Protein AF-A0A1B8B052-F1 (afdb_monomer)

Nearest PDB structures (foldseek):
  8pnl-assembly1_A  TM=7.243E-01  e=1.836E-04  Mycolicibacterium hassiacum DSM 44199
  8ufe-assembly1_A  TM=7.245E-01  e=1.486E-04  Mycolicibacterium smegmatis
  8pnl-assembly2_C  TM=6.680E-01  e=2.925E-04  Mycolicibacterium hassiacum DSM 44199
  8d2s-assembly1_A  TM=5.767E-01  e=4.310E-02  Danio rerio
  8u3d-assembly1_A  TM=5.732E-01  e=1.741E-01  Homo sapiens

Solvent-accessible surface area (backbone atoms only — not comparable to full-atom values): 17187 Å² total; per-residue (Å²): 130,77,55,61,58,65,59,55,54,60,71,76,52,84,73,47,82,79,34,66,73,55,50,50,45,52,49,49,42,48,49,51,50,51,48,46,52,51,41,42,71,74,69,46,95,73,40,80,71,52,65,73,56,61,68,36,66,61,39,48,51,34,30,52,46,42,14,37,54,28,17,21,54,22,19,42,51,65,54,44,55,60,37,34,38,59,56,63,66,37,54,71,67,55,38,50,48,48,56,46,47,16,55,51,26,21,53,50,25,26,51,56,44,55,55,48,37,74,75,66,42,52,38,56,70,44,31,50,52,8,48,53,35,34,42,50,28,36,46,46,54,51,67,54,48,53,85,79,71,85,59,77,60,50,70,66,57,58,42,48,35,35,28,42,30,15,26,13,45,13,26,24,52,46,37,36,51,51,54,37,45,63,75,42,58,84,90,44,31,65,50,54,49,50,51,38,52,50,29,25,54,50,18,28,52,53,11,33,47,51,26,47,49,51,46,54,54,46,33,57,56,34,30,53,70,50,32,50,80,92,47,38,83,46,34,66,54,37,69,76,26,71,67,58,48,57,69,46,57,86,90,36,72,58,35,51,22,48,29,49,24,43,37,54,38,52,35,54,38,26,50,53,21,31,60,50,35,52,60,49,63,60,51,55,76,70,59,72,82,57,55,47,62,64,46,52,49,52,50,50,54,51,49,50,51,51,51,51,54,52,50,52,49,50,56,50,51,49,53,51,52,52,47,50,50,55,55,57,52,58,66,67,74,77,115

Radius of gyration: 27.83 Å; Cα contacts (8 Å, |Δi|>4): 393; chains: 1; bounding box: 67×52×97 Å

Mean predicted aligned error: 13.65 Å

Organism: Fusarium poae (NCBI:txid36050)

InterPro domains:
  IPR036259 MFS transporter superfamily [G3DSA:1.20.1250.20] (15-225)
  IPR036259 MFS transporter superfamily [SSF103473] (24-287)

Structure (mmCIF, N/CA/C/O backbone):
data_AF-A0A1B8B052-F1
#
_entry.id   AF-A0A1B8B052-F1
#
loop_
_atom_site.group_PDB
_atom_site.id
_atom_site.type_symbol
_atom_site.label_atom_id
_atom_site.label_alt_id
_atom_site.label_comp_id
_atom_site.label_asym_id
_atom_site.label_entity_id
_atom_site.label_seq_id
_atom_site.pdbx_PDB_ins_code
_atom_site.Cartn_x
_atom_site.Cartn_y
_atom_site.Cartn_z
_atom_site.occupancy
_atom_site.B_iso_or_equiv
_atom_site.auth_seq_id
_atom_site.auth_comp_id
_atom_site.auth_asym_id
_atom_site.auth_atom_id
_atom_site.pdbx_PDB_model_num
ATOM 1 N N . MET A 1 1 ? -8.782 -15.448 -4.304 1.00 40.09 1 MET A N 1
ATOM 2 C CA . MET A 1 1 ? -8.993 -16.293 -5.504 1.00 40.09 1 MET A CA 1
ATOM 3 C C . MET A 1 1 ? -9.731 -15.571 -6.642 1.00 40.09 1 MET A C 1
ATOM 5 O O . MET A 1 1 ? -9.674 -16.045 -7.763 1.00 40.09 1 MET A O 1
ATOM 9 N N . THR A 1 2 ? -10.318 -14.385 -6.428 1.00 46.50 2 THR A N 1
ATOM 10 C CA . THR A 1 2 ? -11.005 -13.573 -7.463 1.00 46.50 2 THR A CA 1
ATOM 11 C C . THR A 1 2 ? -10.088 -12.832 -8.453 1.00 46.50 2 THR A C 1
ATOM 13 O O . THR A 1 2 ? -10.575 -12.244 -9.408 1.00 46.50 2 THR A O 1
ATOM 16 N N . LEU A 1 3 ? -8.765 -12.848 -8.254 1.00 48.47 3 LEU A N 1
ATOM 17 C CA . LEU A 1 3 ? -7.815 -11.983 -8.982 1.00 48.47 3 LEU A CA 1
ATOM 18 C C . LEU A 1 3 ? -6.912 -12.724 -9.971 1.00 48.47 3 LEU A C 1
ATOM 20 O O . LEU A 1 3 ? -6.167 -12.090 -10.716 1.00 48.47 3 LEU A O 1
ATOM 24 N N . LEU A 1 4 ? -6.976 -14.059 -9.992 1.00 46.88 4 LEU A N 1
ATOM 25 C CA . LEU A 1 4 ? -6.261 -14.874 -10.979 1.00 46.88 4 LEU A CA 1
ATOM 26 C C . LEU A 1 4 ? -6.496 -14.380 -12.419 1.00 46.88 4 LEU A C 1
ATOM 28 O O . LEU A 1 4 ? -5.538 -14.330 -13.190 1.00 46.88 4 LEU A O 1
ATOM 32 N N . PRO A 1 5 ? -7.703 -13.922 -12.785 1.00 49.88 5 PRO A N 1
ATOM 33 C CA . PRO A 1 5 ? -7.968 -13.559 -14.175 1.00 49.88 5 PRO A CA 1
ATOM 34 C C . PRO A 1 5 ? -7.469 -12.174 -14.550 1.00 49.88 5 PRO A C 1
ATOM 36 O O . PRO A 1 5 ? -7.072 -12.003 -15.690 1.00 49.88 5 PRO A O 1
ATOM 39 N N . LEU A 1 6 ? -7.342 -11.247 -13.595 1.00 53.06 6 LEU A N 1
ATOM 40 C CA . LEU A 1 6 ? -6.656 -9.960 -13.791 1.00 53.06 6 LEU A CA 1
ATOM 41 C C . LEU A 1 6 ? -5.158 -10.147 -14.089 1.00 53.06 6 LEU A C 1
ATOM 43 O O . LEU A 1 6 ? -4.559 -9.378 -14.837 1.00 53.06 6 LEU A O 1
ATOM 47 N N . SER A 1 7 ? -4.558 -11.209 -13.542 1.00 51.09 7 SER A N 1
ATOM 48 C CA . SER A 1 7 ? -3.175 -11.596 -13.839 1.00 51.09 7 SER A CA 1
ATOM 49 C C . SER A 1 7 ? -3.051 -12.382 -15.155 1.00 51.09 7 SER A C 1
ATOM 51 O O . SER A 1 7 ? -2.077 -12.215 -15.889 1.00 51.09 7 SER A O 1
ATOM 53 N N . ILE A 1 8 ? -4.050 -13.206 -15.493 1.00 47.12 8 ILE A N 1
ATOM 54 C CA . ILE A 1 8 ? -4.074 -14.003 -16.731 1.00 47.12 8 ILE A CA 1
ATOM 55 C C . ILE A 1 8 ? -4.374 -13.158 -17.975 1.00 47.12 8 ILE A C 1
ATOM 57 O O . ILE A 1 8 ? -3.790 -13.413 -19.030 1.00 47.12 8 ILE A O 1
ATOM 61 N N . THR A 1 9 ? -5.219 -12.132 -17.872 1.00 47.62 9 THR A N 1
ATOM 62 C CA . THR A 1 9 ? -5.558 -11.256 -19.004 1.00 47.62 9 THR A CA 1
ATOM 63 C C . THR A 1 9 ? -4.398 -10.344 -19.394 1.00 47.62 9 THR A C 1
ATOM 65 O O . THR A 1 9 ? -4.210 -10.082 -20.578 1.00 47.62 9 THR A O 1
ATOM 68 N N . GLY A 1 10 ? -3.532 -9.970 -18.445 1.00 44.72 10 GLY A N 1
ATOM 69 C CA . GLY A 1 10 ? -2.312 -9.204 -18.726 1.00 44.72 10 GLY A CA 1
ATOM 70 C C . GLY A 1 10 ? -1.200 -9.986 -19.441 1.00 44.72 10 GLY A C 1
ATOM 71 O O . GLY A 1 10 ? -0.299 -9.378 -20.011 1.00 44.72 10 GLY A O 1
ATOM 72 N N . ARG A 1 11 ? -1.237 -11.328 -19.442 1.00 43.06 11 ARG A N 1
ATOM 73 C CA . ARG A 1 11 ? -0.096 -12.159 -19.875 1.00 43.06 11 ARG A CA 1
ATOM 74 C C . ARG A 1 11 ? -0.064 -12.482 -21.374 1.00 43.06 11 ARG A C 1
ATOM 76 O O . ARG A 1 11 ? 0.970 -12.961 -21.840 1.00 43.06 11 ARG A O 1
ATOM 83 N N . ARG A 1 12 ? -1.154 -12.282 -22.134 1.00 42.53 12 ARG A N 1
ATOM 84 C CA . ARG A 1 12 ? -1.257 -12.891 -23.480 1.00 42.53 12 ARG A CA 1
ATOM 85 C C . ARG A 1 12 ? -1.656 -12.009 -24.669 1.00 42.53 12 ARG A C 1
ATOM 87 O O . ARG A 1 12 ? -1.342 -12.474 -25.751 1.00 42.53 12 ARG A O 1
ATOM 94 N N . ASN A 1 13 ? -2.261 -10.818 -24.526 1.00 44.28 13 ASN A N 1
ATOM 95 C CA . ASN A 1 13 ? -2.442 -9.829 -25.619 1.00 44.28 13 ASN A CA 1
ATOM 96 C C . ASN A 1 13 ? -3.079 -8.515 -25.117 1.00 44.28 13 ASN A C 1
ATOM 98 O O . ASN A 1 13 ? -3.952 -8.544 -24.253 1.00 44.28 13 ASN A O 1
ATOM 102 N N . THR A 1 14 ? -2.678 -7.377 -25.693 1.00 47.97 14 THR A N 1
ATOM 103 C CA . THR A 1 14 ? -3.101 -6.011 -25.316 1.00 47.97 14 THR A CA 1
ATOM 104 C C . THR A 1 14 ? -4.568 -5.688 -25.670 1.00 47.97 14 THR A C 1
ATOM 106 O O . THR A 1 14 ? -5.126 -4.754 -25.102 1.00 47.97 14 THR A O 1
ATOM 109 N N . ASP A 1 15 ? -5.227 -6.502 -26.507 1.00 46.00 15 ASP A N 1
ATOM 110 C CA . ASP A 1 15 ? -6.600 -6.271 -27.002 1.00 46.00 15 ASP A CA 1
ATOM 111 C C . ASP A 1 15 ? -7.718 -6.981 -26.206 1.00 46.00 15 ASP A C 1
ATOM 113 O O . ASP A 1 15 ? -8.900 -6.788 -26.484 1.00 46.00 15 ASP A O 1
ATOM 117 N N . ARG A 1 16 ? -7.399 -7.775 -25.168 1.00 47.62 16 ARG A N 1
ATOM 118 C CA . ARG A 1 16 ? -8.417 -8.549 -24.411 1.00 47.62 16 ARG A CA 1
ATOM 119 C C . ARG A 1 16 ? -9.147 -7.769 -23.308 1.00 47.62 16 ARG A C 1
ATOM 121 O O . ARG A 1 16 ? -9.920 -8.355 -22.546 1.00 47.62 16 ARG A O 1
ATOM 128 N N . TRP A 1 17 ? -8.934 -6.458 -23.205 1.00 45.44 17 TRP A N 1
ATOM 129 C CA . TRP A 1 17 ? -9.729 -5.587 -22.324 1.00 45.44 17 TRP A CA 1
ATOM 130 C C . TRP A 1 17 ? -11.199 -5.515 -22.758 1.00 45.44 17 TRP A C 1
ATOM 132 O O . TRP A 1 17 ? -12.080 -5.340 -21.921 1.00 45.44 17 TRP A O 1
ATOM 142 N N . THR A 1 18 ? -11.454 -5.729 -24.048 1.00 48.75 18 THR A N 1
ATOM 143 C CA . THR A 1 18 ? -12.784 -5.774 -24.668 1.00 48.75 18 THR A CA 1
ATOM 144 C C . THR A 1 18 ? -13.403 -7.174 -24.646 1.00 48.75 18 THR A C 1
ATOM 146 O O . THR A 1 18 ? -14.558 -7.348 -25.025 1.00 48.75 18 THR A O 1
ATOM 149 N N . GLU A 1 19 ? -12.647 -8.194 -24.232 1.00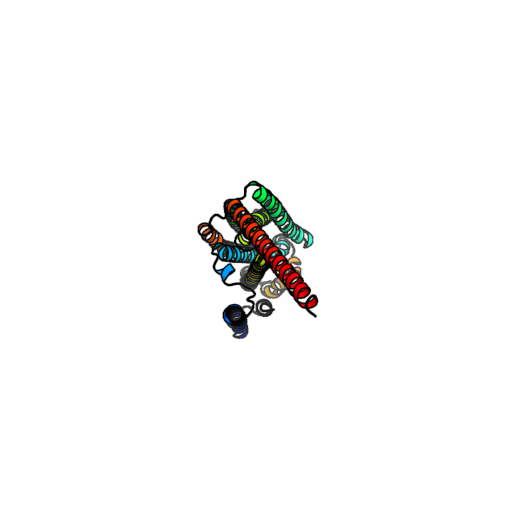 45.84 19 GLU A N 1
ATOM 150 C CA . GLU A 1 19 ? -13.089 -9.578 -24.336 1.00 45.84 19 GLU A CA 1
ATOM 151 C C . GLU A 1 19 ? -13.944 -9.977 -23.135 1.00 45.84 19 GLU A C 1
ATOM 153 O O . GLU A 1 19 ? -13.584 -9.750 -21.974 1.00 45.84 19 GLU A O 1
ATOM 158 N N . SER A 1 20 ? -15.090 -10.598 -23.422 1.00 49.31 20 SER A N 1
ATOM 159 C CA . SER A 1 20 ? -16.163 -10.864 -22.461 1.00 49.31 20 SER A CA 1
ATOM 160 C C . SER A 1 20 ? -15.673 -11.585 -21.202 1.00 49.31 20 SER A C 1
ATOM 162 O O . SER A 1 20 ? -16.178 -11.324 -20.119 1.00 49.31 20 SER A O 1
ATOM 164 N N . SER A 1 21 ? -14.633 -12.421 -21.298 1.00 47.84 21 SER A N 1
ATOM 165 C CA . SER A 1 21 ? -14.073 -13.149 -20.153 1.00 47.84 21 SER A CA 1
ATOM 166 C C . SER A 1 21 ? -13.426 -12.250 -19.087 1.00 47.84 21 SER A C 1
ATOM 168 O O . SER A 1 21 ? -13.475 -12.603 -17.911 1.00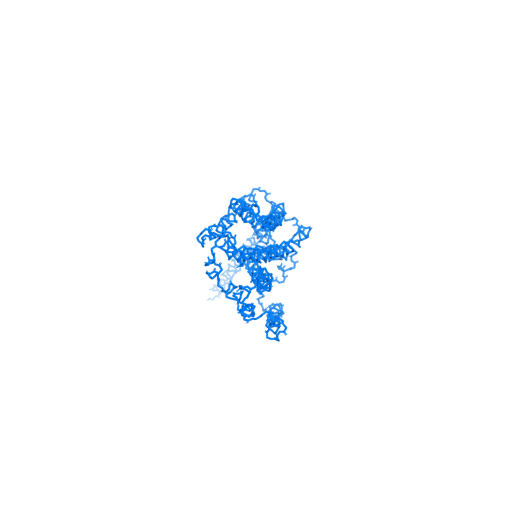 47.84 21 SER A O 1
ATOM 170 N N . SER A 1 22 ? -12.832 -11.110 -19.459 1.00 52.41 22 SER A N 1
ATOM 171 C CA . SER A 1 22 ? -12.221 -10.154 -18.517 1.00 52.41 22 SER A CA 1
ATOM 172 C C . SER A 1 22 ? -13.298 -9.395 -17.737 1.00 52.41 22 SER A C 1
ATOM 174 O O . SER A 1 22 ? -13.216 -9.243 -16.518 1.00 52.41 22 SER A O 1
ATOM 176 N N . ILE A 1 23 ? -14.344 -8.970 -18.452 1.00 58.38 23 ILE A N 1
ATOM 177 C CA . ILE A 1 23 ? -15.488 -8.230 -17.909 1.00 58.38 23 ILE A CA 1
ATOM 178 C C . ILE A 1 23 ? -16.337 -9.147 -17.027 1.00 58.38 23 ILE A C 1
ATOM 180 O O . ILE A 1 23 ? -16.663 -8.773 -15.905 1.00 58.38 23 ILE A O 1
ATOM 184 N N . VAL A 1 24 ? -16.622 -10.373 -17.479 1.00 55.06 24 VAL A N 1
ATOM 185 C CA . VAL A 1 24 ? -17.379 -11.377 -16.713 1.00 55.06 24 VAL A CA 1
ATOM 186 C C . VAL A 1 24 ? -16.723 -11.638 -15.369 1.00 55.06 24 VAL A C 1
ATOM 188 O O . VAL A 1 24 ? -17.418 -11.755 -14.370 1.00 55.06 24 VAL A O 1
ATOM 191 N N . LEU A 1 25 ? -15.395 -11.673 -15.295 1.00 57.94 25 LEU A N 1
ATOM 192 C CA . LEU A 1 25 ? -14.727 -11.992 -14.043 1.00 57.94 25 LEU A CA 1
ATOM 193 C C . LEU A 1 25 ? -14.644 -10.820 -13.065 1.00 57.94 25 LEU A C 1
ATOM 195 O O . LEU A 1 25 ? -14.704 -11.021 -11.851 1.00 57.94 25 LEU A O 1
ATOM 199 N N . LEU A 1 26 ? -14.599 -9.597 -13.592 1.00 59.25 26 LEU A N 1
ATOM 200 C CA . LEU A 1 26 ? -14.765 -8.376 -12.809 1.00 59.25 26 LEU A CA 1
ATOM 201 C C . LEU A 1 26 ? -16.200 -8.293 -12.262 1.00 59.25 26 LEU A C 1
ATOM 203 O O . LEU A 1 26 ? -16.394 -8.092 -11.064 1.00 59.25 26 LEU A O 1
ATOM 207 N N . VAL A 1 27 ? -17.195 -8.560 -13.112 1.00 63.00 27 VAL A N 1
ATOM 208 C CA . VAL A 1 27 ? -18.617 -8.602 -12.748 1.00 63.00 27 VAL A CA 1
ATOM 209 C C . VAL A 1 27 ? -18.896 -9.703 -11.728 1.00 63.00 27 VAL A C 1
ATOM 211 O O . VAL A 1 27 ? -19.535 -9.425 -10.723 1.00 63.00 27 VAL A O 1
ATOM 214 N N . VAL A 1 28 ? -18.366 -10.917 -11.902 1.00 61.41 28 VAL A N 1
ATOM 215 C CA . VAL A 1 28 ? -18.507 -12.028 -10.942 1.00 61.41 28 VAL A CA 1
ATOM 216 C C . VAL A 1 28 ? -17.811 -11.706 -9.621 1.00 61.41 28 VAL A C 1
ATOM 218 O O . VAL A 1 28 ? -18.356 -12.007 -8.562 1.00 61.41 28 VAL A O 1
ATOM 221 N N . GLY A 1 29 ? -16.643 -11.057 -9.646 1.00 57.66 29 GLY A N 1
ATOM 222 C CA . GLY A 1 29 ? -15.961 -10.595 -8.436 1.00 57.66 29 GLY A CA 1
ATOM 223 C C . GLY A 1 29 ? -16.784 -9.566 -7.655 1.00 57.66 29 GLY A C 1
ATOM 224 O O . GLY A 1 29 ? -16.953 -9.709 -6.444 1.00 57.66 29 GLY A O 1
ATOM 225 N N . VAL A 1 30 ? -17.351 -8.575 -8.350 1.00 66.25 30 VAL A N 1
ATOM 226 C CA . VAL A 1 30 ? -18.239 -7.565 -7.755 1.00 66.25 30 VAL A CA 1
ATOM 227 C C . VAL A 1 30 ? -19.542 -8.200 -7.271 1.00 66.25 30 VAL A C 1
ATOM 229 O O . VAL A 1 30 ? -19.943 -7.941 -6.143 1.00 66.25 30 VAL A O 1
ATOM 232 N N . LEU A 1 31 ? -20.167 -9.085 -8.051 1.00 64.44 31 LEU A N 1
ATOM 233 C CA . LEU A 1 31 ? -21.385 -9.794 -7.647 1.00 64.44 31 LEU A CA 1
ATOM 234 C C . LEU A 1 31 ? -21.152 -10.686 -6.432 1.00 64.44 31 LEU A C 1
ATOM 236 O O . LEU A 1 31 ? -21.997 -10.729 -5.549 1.00 64.44 31 LEU A O 1
ATOM 240 N N . THR A 1 32 ? -20.014 -11.376 -6.358 1.00 62.94 32 THR A N 1
ATOM 241 C CA . THR A 1 32 ? -19.678 -12.223 -5.205 1.00 62.94 32 THR A CA 1
ATOM 242 C C . THR A 1 32 ? -19.414 -11.363 -3.970 1.00 62.94 32 THR A C 1
ATOM 244 O O . THR A 1 32 ? -19.819 -11.728 -2.872 1.00 62.94 32 THR A O 1
ATOM 247 N N . PHE A 1 33 ? -18.787 -10.194 -4.134 1.00 65.88 33 PHE A N 1
ATOM 248 C CA . PHE A 1 33 ? -18.548 -9.254 -3.039 1.00 65.88 33 PHE A CA 1
ATOM 249 C C . PHE A 1 33 ? -19.843 -8.601 -2.536 1.00 65.88 33 PHE A C 1
ATOM 251 O O . PHE A 1 33 ? -20.101 -8.586 -1.336 1.00 65.88 33 PHE A O 1
ATOM 258 N N . VAL A 1 34 ? -20.696 -8.120 -3.443 1.00 65.62 34 VAL A N 1
ATOM 259 C CA . VAL A 1 34 ? -22.015 -7.563 -3.109 1.00 65.62 34 VAL A CA 1
ATOM 260 C C . VAL A 1 34 ? -22.921 -8.651 -2.534 1.00 65.62 34 VAL A C 1
ATOM 262 O O . VAL A 1 34 ? -23.579 -8.422 -1.527 1.00 65.62 34 VAL A O 1
ATOM 265 N N . GLY A 1 35 ? -22.904 -9.854 -3.108 1.00 66.69 35 GLY A N 1
ATOM 266 C CA . GLY A 1 35 ? -23.626 -11.017 -2.599 1.00 66.69 35 GLY A CA 1
ATOM 267 C C . GLY A 1 35 ? -23.177 -11.403 -1.192 1.00 66.69 35 GLY A C 1
ATOM 268 O O . GLY A 1 35 ? -24.021 -11.649 -0.338 1.00 66.69 35 GLY A O 1
ATOM 269 N N . PHE A 1 36 ? -21.872 -11.364 -0.913 1.00 66.25 36 PHE A N 1
ATOM 270 C CA . PHE A 1 36 ? -21.335 -11.569 0.431 1.00 66.25 36 PHE A CA 1
ATOM 271 C C . PHE A 1 36 ? -21.784 -10.472 1.405 1.00 66.25 36 PHE A C 1
ATOM 273 O O . PHE A 1 36 ? -22.238 -10.796 2.495 1.00 66.25 36 PHE A O 1
ATOM 280 N N . LEU A 1 37 ? -21.733 -9.194 1.013 1.00 65.94 37 LEU A N 1
ATOM 281 C CA . LEU A 1 37 ? -22.195 -8.083 1.856 1.00 65.94 37 LEU A CA 1
ATOM 282 C C . LEU A 1 37 ? -23.701 -8.151 2.148 1.00 65.94 37 LEU A C 1
ATOM 284 O O . LEU A 1 37 ? -24.128 -7.877 3.267 1.00 65.94 37 LEU A O 1
ATOM 288 N N . VAL A 1 38 ? -24.514 -8.529 1.160 1.00 66.31 38 VAL A N 1
ATOM 289 C CA . VAL A 1 38 ? -25.966 -8.700 1.322 1.00 66.31 38 VAL A CA 1
ATOM 290 C C . VAL A 1 38 ? -26.276 -9.930 2.176 1.00 66.31 38 VAL A C 1
ATOM 292 O O . VAL A 1 38 ? -27.177 -9.878 3.013 1.00 66.31 38 VAL A O 1
ATOM 295 N N . TRP A 1 39 ? -25.527 -11.021 2.011 1.00 68.31 39 TRP A N 1
ATOM 296 C CA . TRP A 1 39 ? -25.686 -12.232 2.813 1.00 68.31 39 TRP A CA 1
ATOM 297 C C . TRP A 1 39 ? -25.272 -12.018 4.275 1.00 68.31 39 TRP A C 1
ATOM 299 O O . TRP A 1 39 ? -26.065 -12.298 5.176 1.00 68.31 39 TRP A O 1
ATOM 309 N N . ASP A 1 40 ? -24.092 -11.439 4.513 1.00 65.56 40 ASP A N 1
ATOM 310 C CA . ASP A 1 40 ? -23.605 -11.090 5.855 1.00 65.56 40 ASP A CA 1
ATOM 311 C C . ASP A 1 40 ? -24.523 -10.051 6.514 1.00 65.56 40 ASP A C 1
ATOM 313 O O . ASP A 1 40 ? -24.819 -10.126 7.705 1.00 65.56 40 ASP A O 1
ATOM 317 N N . GLY A 1 41 ? -25.058 -9.125 5.713 1.00 62.53 41 GLY A N 1
ATOM 318 C CA . GLY A 1 41 ? -25.924 -8.065 6.193 1.00 62.53 41 GLY A CA 1
ATOM 319 C C . GLY A 1 41 ? -27.365 -8.488 6.513 1.00 62.53 41 GLY A C 1
ATOM 320 O O . GLY A 1 41 ? -27.984 -7.980 7.446 1.00 62.53 41 GLY A O 1
ATOM 321 N N . ARG A 1 42 ? -27.953 -9.393 5.729 1.00 58.53 42 ARG A N 1
ATOM 322 C CA . ARG A 1 42 ? -29.392 -9.690 5.826 1.00 58.53 42 ARG A CA 1
ATOM 323 C C . ARG A 1 42 ? -29.709 -11.086 6.348 1.00 58.53 42 ARG A C 1
ATOM 325 O O . ARG A 1 42 ? -30.811 -11.287 6.850 1.00 58.53 42 ARG A O 1
ATOM 332 N N . TYR A 1 43 ? -28.774 -12.031 6.257 1.00 55.47 43 TYR A N 1
ATOM 333 C CA . TYR A 1 43 ? -29.046 -13.446 6.524 1.00 55.47 43 TYR A CA 1
ATOM 334 C C . TYR A 1 43 ? -28.200 -14.052 7.658 1.00 55.47 43 TYR A C 1
ATOM 336 O O . TYR A 1 43 ? -28.575 -15.096 8.197 1.00 55.47 43 TYR A O 1
ATOM 344 N N . ALA A 1 44 ? -27.099 -13.422 8.079 1.00 53.50 44 ALA A N 1
ATOM 345 C CA . ALA A 1 44 ? -26.246 -13.965 9.136 1.00 53.50 44 ALA A CA 1
ATOM 346 C C . ALA A 1 44 ? -26.840 -13.761 10.549 1.00 53.50 44 ALA A C 1
ATOM 348 O O . ALA A 1 44 ? -26.992 -12.641 11.029 1.00 53.50 44 ALA A O 1
ATOM 349 N N . LYS A 1 45 ? -27.107 -14.865 11.272 1.00 49.56 45 LYS A N 1
ATOM 350 C CA . LYS A 1 45 ? -27.519 -14.848 12.700 1.00 49.56 45 LYS A CA 1
ATOM 351 C C . LYS A 1 45 ? -26.434 -14.300 13.645 1.00 49.56 45 LYS A C 1
ATOM 353 O O . LYS A 1 45 ? -26.751 -13.857 14.745 1.00 49.56 45 LYS A O 1
ATOM 358 N N . LYS A 1 46 ? -25.165 -14.356 13.230 1.00 54.81 46 LYS A N 1
ATOM 359 C CA . LYS A 1 46 ? -24.006 -13.714 13.868 1.00 54.81 46 LYS A CA 1
ATOM 360 C C . LYS A 1 46 ? -23.203 -13.032 12.751 1.00 54.81 46 LYS A C 1
ATOM 362 O O . LYS A 1 46 ? -22.379 -13.713 12.144 1.00 54.81 46 LYS A O 1
ATOM 367 N N . PRO A 1 47 ? -23.499 -11.767 12.407 1.00 59.66 47 PRO A N 1
ATOM 368 C CA . PRO A 1 47 ? -22.827 -11.089 11.302 1.00 59.66 47 PRO A CA 1
ATOM 369 C C . PRO A 1 47 ? -21.328 -10.973 11.581 1.00 59.66 47 PRO A C 1
ATOM 371 O O . PRO A 1 47 ? -20.929 -10.647 12.703 1.00 59.66 47 PRO A O 1
ATOM 374 N N . ILE A 1 48 ? -20.506 -11.254 10.566 1.00 58.50 48 ILE A N 1
ATOM 375 C CA . ILE A 1 48 ? -19.047 -11.112 10.655 1.00 58.50 48 ILE A CA 1
ATOM 376 C C . ILE A 1 48 ? -18.698 -9.633 10.777 1.00 58.50 48 ILE A C 1
ATOM 378 O O . ILE A 1 48 ? -17.773 -9.291 11.508 1.00 58.50 48 ILE A O 1
ATOM 382 N N . VAL A 1 49 ? -19.460 -8.752 10.124 1.00 61.59 49 VAL A N 1
ATOM 383 C CA . VAL A 1 49 ? -19.360 -7.308 10.324 1.00 61.59 49 VAL A CA 1
ATOM 384 C C . VAL A 1 49 ? -20.611 -6.805 11.053 1.00 61.59 49 VAL A C 1
ATOM 386 O O . VAL A 1 49 ? -21.661 -6.622 10.434 1.00 61.59 49 VAL A O 1
ATOM 389 N N . PRO A 1 50 ? -20.549 -6.541 12.372 1.00 61.56 50 PRO A N 1
ATOM 390 C CA . PRO A 1 50 ? -21.680 -5.972 13.085 1.00 61.56 50 PRO A CA 1
ATOM 391 C C . PRO A 1 50 ? -22.023 -4.618 12.455 1.00 61.56 50 PRO A C 1
ATOM 393 O O . PRO A 1 50 ? -21.186 -3.714 12.432 1.00 61.56 50 PRO A O 1
ATOM 396 N N . PHE A 1 51 ? -23.261 -4.421 11.984 1.00 60.91 51 PHE A N 1
ATOM 397 C CA . PHE A 1 51 ? -23.705 -3.123 11.438 1.00 60.91 51 PHE A CA 1
ATOM 398 C C . PHE A 1 51 ? -23.450 -1.952 12.389 1.00 60.91 51 PHE A C 1
ATOM 400 O O . PHE A 1 51 ? -23.302 -0.812 11.953 1.00 60.91 51 PHE A O 1
ATOM 407 N N . ARG A 1 52 ? -23.374 -2.233 13.693 1.00 62.38 52 ARG A N 1
ATOM 408 C CA . ARG A 1 52 ? -23.034 -1.258 14.726 1.00 62.38 52 ARG A CA 1
ATOM 409 C C . ARG A 1 52 ? -21.626 -0.681 14.549 1.00 62.38 52 ARG A C 1
ATOM 411 O O . ARG A 1 52 ? -21.457 0.521 14.716 1.00 62.38 52 ARG A O 1
ATOM 418 N N . VAL A 1 53 ? -20.665 -1.510 14.140 1.00 64.38 53 VAL A N 1
ATOM 419 C CA . VAL A 1 53 ? -19.281 -1.114 13.844 1.00 64.38 53 VAL A CA 1
ATOM 420 C C . VAL A 1 53 ? -19.221 -0.296 12.552 1.00 64.38 53 VAL A C 1
ATOM 422 O O . VAL A 1 53 ? -18.566 0.741 12.519 1.00 64.38 53 VAL A O 1
ATOM 425 N N . ILE A 1 54 ? -19.974 -0.688 11.515 1.00 64.31 54 ILE A N 1
ATOM 426 C CA . ILE A 1 54 ? -20.059 0.064 10.246 1.00 64.31 54 ILE A CA 1
ATOM 427 C C . ILE A 1 54 ? -20.730 1.430 10.451 1.00 64.31 54 ILE A C 1
ATOM 429 O O . ILE A 1 54 ? -20.349 2.402 9.812 1.00 64.31 54 ILE A O 1
ATOM 433 N N . LYS A 1 55 ? -21.702 1.556 11.362 1.00 67.56 55 LYS A N 1
ATOM 434 C CA . LYS A 1 55 ? -22.392 2.833 11.616 1.00 67.56 55 LYS A CA 1
ATOM 435 C C . LYS A 1 55 ? -21.450 3.928 12.139 1.00 67.56 55 LYS A C 1
ATOM 437 O O . LYS A 1 55 ? -21.732 5.114 11.959 1.00 67.56 55 LYS A O 1
ATOM 442 N N . ASN A 1 56 ? -20.328 3.556 12.758 1.00 70.50 56 ASN A N 1
ATOM 443 C CA . ASN A 1 56 ? -19.339 4.516 13.230 1.00 70.50 56 ASN A CA 1
ATOM 444 C C . ASN A 1 56 ? -18.533 5.089 12.059 1.00 70.50 56 ASN A C 1
ATOM 446 O O . ASN A 1 56 ? -17.718 4.415 11.429 1.00 70.50 56 ASN A O 1
ATOM 450 N N . ARG A 1 57 ? -18.703 6.392 11.815 1.00 70.62 57 ARG A N 1
ATOM 451 C CA . ARG A 1 57 ? -18.021 7.135 10.745 1.00 70.62 57 ARG A CA 1
ATOM 452 C C . ARG A 1 57 ? -16.498 6.954 10.760 1.00 70.62 57 ARG A C 1
ATOM 454 O O . ARG A 1 57 ? -15.901 6.773 9.704 1.00 70.62 57 ARG A O 1
ATOM 461 N N . ASN A 1 58 ? -15.880 6.957 11.943 1.00 74.50 58 ASN A N 1
ATOM 462 C CA . ASN A 1 58 ? -14.433 6.772 12.091 1.00 74.50 58 ASN A CA 1
ATOM 463 C C . ASN A 1 58 ? -13.966 5.375 11.648 1.00 74.50 58 ASN A C 1
ATOM 465 O O . ASN A 1 58 ? -12.873 5.251 11.105 1.00 74.50 58 ASN A O 1
ATOM 469 N N . VAL A 1 59 ? -14.802 4.342 11.810 1.00 75.62 59 VAL A N 1
ATOM 470 C CA . VAL A 1 59 ? -14.494 2.968 11.386 1.00 75.62 59 VAL A CA 1
ATOM 471 C C . VAL A 1 59 ? -14.481 2.872 9.861 1.00 75.62 59 VAL A C 1
ATOM 473 O O . VAL A 1 59 ? -13.513 2.369 9.285 1.00 75.62 59 VAL A O 1
ATOM 476 N N . ILE A 1 60 ? -15.508 3.417 9.197 1.00 80.06 60 ILE A N 1
ATOM 477 C CA . ILE A 1 60 ? -15.569 3.472 7.728 1.00 80.06 60 ILE A CA 1
ATOM 478 C C . ILE A 1 60 ? -14.388 4.272 7.180 1.00 80.06 60 ILE A C 1
ATOM 480 O O . ILE A 1 60 ? -13.701 3.803 6.273 1.00 80.06 60 ILE A O 1
ATOM 484 N N . LEU A 1 61 ? -14.125 5.457 7.738 1.00 80.94 61 LEU A N 1
ATOM 485 C CA . LEU A 1 61 ? -13.021 6.305 7.292 1.00 80.94 61 LEU A CA 1
ATOM 486 C C . LEU A 1 61 ? -11.664 5.623 7.491 1.00 80.94 61 LEU A C 1
ATOM 488 O O . LEU A 1 61 ? -10.814 5.715 6.606 1.00 80.94 61 LEU A O 1
ATOM 492 N N . ALA A 1 62 ? -11.461 4.893 8.593 1.00 83.06 62 ALA A N 1
ATOM 493 C CA . ALA A 1 62 ? -10.228 4.147 8.829 1.00 83.06 62 ALA A CA 1
ATOM 494 C C . ALA A 1 62 ? -10.027 3.010 7.819 1.00 83.06 62 ALA A C 1
ATOM 496 O O . ALA A 1 62 ? -8.940 2.878 7.251 1.00 83.06 62 ALA A O 1
ATOM 497 N N . CYS A 1 63 ? -11.081 2.238 7.539 1.00 83.00 63 CYS A N 1
ATOM 498 C CA . CYS A 1 63 ? -11.042 1.152 6.559 1.00 83.00 63 CYS A CA 1
ATOM 499 C C . CYS A 1 63 ? -10.845 1.673 5.124 1.00 83.00 63 CYS A C 1
ATOM 501 O O . CYS A 1 63 ? -10.031 1.135 4.372 1.00 83.00 63 CYS A O 1
ATOM 503 N N . ALA A 1 64 ? -11.534 2.754 4.752 1.00 84.50 64 ALA A N 1
ATOM 504 C CA . ALA A 1 64 ? -11.387 3.387 3.443 1.00 84.50 64 ALA A CA 1
ATOM 505 C C . ALA A 1 64 ? -9.979 3.977 3.253 1.00 84.50 64 ALA A C 1
ATOM 507 O O . ALA A 1 64 ? -9.347 3.753 2.218 1.00 84.50 64 ALA A O 1
ATOM 508 N N . SER A 1 65 ? -9.447 4.647 4.281 1.00 85.81 65 SER A N 1
ATOM 509 C CA . SER A 1 65 ? -8.107 5.243 4.243 1.00 85.81 65 SER A CA 1
ATOM 510 C C . SER A 1 65 ? -7.015 4.183 4.115 1.00 85.81 65 SER A C 1
ATOM 512 O O . SER A 1 65 ? -6.133 4.311 3.268 1.00 85.81 65 SER A O 1
ATOM 514 N N . VAL A 1 66 ? -7.071 3.098 4.902 1.00 86.69 66 VAL A N 1
ATOM 515 C CA . VAL A 1 66 ? -6.064 2.028 4.791 1.00 86.69 66 VAL A CA 1
ATOM 516 C C . VAL A 1 66 ? -6.153 1.302 3.449 1.00 86.69 66 VAL A C 1
ATOM 518 O O . VAL A 1 66 ? -5.119 0.965 2.874 1.00 86.69 66 VAL A O 1
ATOM 521 N N . CYS A 1 67 ? -7.364 1.120 2.911 1.00 85.94 67 CYS A N 1
ATOM 522 C CA . CYS A 1 67 ? -7.571 0.553 1.582 1.00 85.94 67 CYS A CA 1
ATOM 523 C C . CYS A 1 67 ? -6.904 1.419 0.504 1.00 85.94 67 CYS A C 1
ATOM 525 O O . CYS A 1 67 ? -6.150 0.905 -0.320 1.00 85.94 67 CYS A O 1
ATOM 527 N N . MET A 1 68 ? -7.117 2.736 0.533 1.00 86.31 68 MET A N 1
ATOM 528 C CA . MET A 1 68 ? -6.507 3.665 -0.423 1.00 86.31 68 MET A CA 1
ATOM 529 C C . MET A 1 68 ? -4.982 3.748 -0.287 1.00 86.31 68 MET A C 1
ATOM 531 O O . MET A 1 68 ? -4.285 3.703 -1.300 1.00 86.31 68 MET A O 1
ATOM 535 N N . ILE A 1 69 ? -4.448 3.775 0.940 1.00 87.31 69 ILE A N 1
ATOM 536 C CA . ILE A 1 69 ? -2.995 3.714 1.183 1.00 87.31 69 ILE A CA 1
ATOM 537 C C . ILE A 1 69 ? -2.404 2.430 0.592 1.00 87.31 69 ILE A C 1
ATOM 539 O O . ILE A 1 69 ? -1.383 2.472 -0.096 1.00 87.31 69 ILE A O 1
ATOM 543 N N . ALA A 1 70 ? -3.032 1.282 0.855 1.00 85.88 70 ALA A N 1
ATOM 544 C CA . ALA A 1 70 ? -2.559 -0.009 0.368 1.00 85.88 70 ALA A CA 1
ATOM 545 C C . ALA A 1 70 ? -2.659 -0.129 -1.161 1.00 85.88 70 ALA A C 1
ATOM 547 O O . ALA A 1 70 ? -1.775 -0.718 -1.789 1.00 85.88 70 ALA A O 1
ATOM 548 N N . MET A 1 71 ? -3.705 0.453 -1.753 1.00 84.81 71 MET A N 1
ATOM 549 C CA . MET A 1 71 ? -3.922 0.505 -3.197 1.00 84.81 71 MET A CA 1
ATOM 550 C C . MET A 1 71 ? -2.879 1.369 -3.905 1.00 84.81 71 MET A C 1
ATOM 552 O O . MET A 1 71 ? -2.264 0.901 -4.863 1.00 84.81 71 MET A O 1
ATOM 556 N N . SER A 1 72 ? -2.633 2.584 -3.414 1.00 85.44 72 SER A N 1
ATOM 557 C CA . SER A 1 72 ? -1.589 3.476 -3.930 1.00 85.44 72 SER A CA 1
ATOM 558 C C . SER A 1 72 ? -0.209 2.801 -3.845 1.00 85.44 72 SER A C 1
ATOM 560 O O . SER A 1 72 ? 0.424 2.559 -4.873 1.00 85.44 72 SER A O 1
ATOM 562 N N . ASP A 1 73 ? 0.196 2.323 -2.659 1.00 84.19 73 ASP A N 1
ATOM 563 C CA . ASP A 1 73 ? 1.492 1.645 -2.472 1.00 84.19 73 ASP A CA 1
ATOM 564 C C . ASP A 1 73 ? 1.676 0.443 -3.402 1.00 84.19 73 ASP A C 1
ATOM 566 O O . ASP A 1 73 ? 2.737 0.266 -4.004 1.00 84.19 73 ASP A O 1
ATOM 570 N N . SER A 1 74 ? 0.645 -0.395 -3.520 1.00 82.75 74 SER A N 1
ATOM 571 C CA . SER A 1 74 ? 0.752 -1.614 -4.316 1.00 82.75 74 SER A CA 1
ATOM 572 C C . SER A 1 74 ? 0.805 -1.307 -5.808 1.00 82.75 74 SER A C 1
ATOM 574 O O . SER A 1 74 ? 1.579 -1.960 -6.495 1.00 82.75 74 SER A O 1
ATOM 576 N N . THR A 1 75 ? 0.094 -0.275 -6.284 1.00 81.00 75 THR A N 1
ATOM 577 C CA . THR A 1 75 ? 0.142 0.182 -7.688 1.00 81.00 75 THR A CA 1
ATOM 578 C C . THR A 1 75 ? 1.562 0.530 -8.115 1.00 81.00 75 THR A C 1
ATOM 580 O O . THR A 1 75 ? 2.018 0.089 -9.168 1.00 81.00 75 THR A O 1
ATOM 583 N N . TYR A 1 76 ? 2.291 1.273 -7.280 1.00 79.25 76 TYR A N 1
ATOM 584 C CA . TYR A 1 76 ? 3.684 1.612 -7.557 1.00 79.25 76 TYR A CA 1
ATOM 585 C C . TYR A 1 76 ? 4.622 0.402 -7.404 1.00 79.25 76 TYR A C 1
ATOM 587 O O . TYR A 1 76 ? 5.534 0.208 -8.213 1.00 79.25 76 TYR A O 1
ATOM 595 N N . ARG A 1 77 ? 4.404 -0.435 -6.378 1.00 78.06 77 ARG A N 1
ATOM 596 C CA . ARG A 1 77 ? 5.311 -1.535 -6.012 1.00 78.06 77 ARG A CA 1
ATOM 597 C C . ARG A 1 77 ? 5.364 -2.661 -7.040 1.00 78.06 77 ARG A C 1
ATOM 599 O O . ARG A 1 77 ? 6.438 -3.235 -7.209 1.00 78.06 77 ARG A O 1
ATOM 606 N N . THR A 1 78 ? 4.247 -3.003 -7.688 1.00 69.88 78 THR A N 1
ATOM 607 C CA . THR A 1 78 ? 4.101 -4.253 -8.464 1.00 69.88 78 THR A CA 1
ATOM 608 C C . THR A 1 78 ? 5.254 -4.508 -9.430 1.00 69.88 78 THR A C 1
ATOM 610 O O . THR A 1 78 ? 5.701 -5.645 -9.548 1.00 69.88 78 THR A O 1
ATOM 613 N N . LEU A 1 79 ? 5.751 -3.461 -10.094 1.00 70.25 79 LEU A N 1
ATOM 614 C CA . LEU A 1 79 ? 6.776 -3.567 -11.141 1.00 70.25 79 LEU A CA 1
ATOM 615 C C . LEU A 1 79 ? 7.973 -2.630 -10.928 1.00 70.25 79 LEU A C 1
ATOM 617 O O . LEU A 1 79 ? 8.879 -2.577 -11.762 1.00 70.25 79 LEU A O 1
ATOM 621 N N . ALA A 1 80 ? 8.045 -1.971 -9.766 1.00 67.81 80 ALA A N 1
ATOM 622 C CA . ALA A 1 80 ? 9.189 -1.145 -9.390 1.00 67.81 80 ALA A CA 1
ATOM 623 C C . ALA A 1 80 ? 10.500 -1.952 -9.384 1.00 67.81 80 ALA A C 1
ATOM 625 O O . ALA A 1 80 ? 11.525 -1.458 -9.840 1.00 67.81 80 ALA A O 1
ATOM 626 N N . SER A 1 81 ? 10.481 -3.215 -8.937 1.00 69.00 81 SER A N 1
ATOM 627 C CA . SER A 1 81 ? 11.685 -4.064 -8.944 1.00 69.00 81 SER A CA 1
ATOM 628 C C . SER A 1 81 ? 12.211 -4.319 -10.363 1.00 69.00 81 SER A C 1
ATOM 630 O O . SER A 1 81 ? 13.414 -4.222 -10.600 1.00 69.00 81 SER A O 1
ATOM 632 N N . SER A 1 82 ? 11.319 -4.569 -11.327 1.00 69.00 82 SER A N 1
ATOM 633 C CA . SER A 1 82 ? 11.679 -4.737 -12.740 1.00 69.00 82 SER A CA 1
ATOM 634 C C . SER A 1 82 ? 12.267 -3.451 -13.322 1.00 69.00 82 SER A C 1
ATOM 636 O O . SER A 1 82 ? 13.259 -3.492 -14.045 1.00 69.00 82 SER A O 1
ATOM 638 N N . PHE A 1 83 ? 11.704 -2.300 -12.953 1.00 70.06 83 PHE A N 1
ATOM 639 C CA . PHE A 1 83 ? 12.240 -0.994 -13.321 1.00 70.06 83 PHE A CA 1
ATOM 640 C C . PHE A 1 83 ? 13.654 -0.752 -12.763 1.00 70.06 83 PHE A C 1
ATOM 642 O O . PHE A 1 83 ? 14.553 -0.403 -13.531 1.00 70.06 83 PHE A O 1
ATOM 649 N N . LEU A 1 84 ? 13.883 -0.983 -11.464 1.00 68.31 84 LEU A N 1
ATOM 650 C CA . LEU A 1 84 ? 15.202 -0.796 -10.845 1.00 68.31 84 LEU A CA 1
ATOM 651 C C . LEU A 1 84 ? 16.273 -1.701 -11.473 1.00 68.31 84 LEU A C 1
ATOM 653 O O . LEU A 1 84 ? 17.406 -1.265 -11.666 1.00 68.31 84 LEU A O 1
ATOM 657 N N . GLN A 1 85 ? 15.915 -2.935 -11.826 1.00 69.81 85 GLN A N 1
ATOM 658 C CA . GLN A 1 85 ? 16.841 -3.888 -12.439 1.00 69.81 85 GLN A CA 1
ATOM 659 C C . GLN A 1 85 ? 17.176 -3.547 -13.898 1.00 69.81 85 GLN A C 1
ATOM 661 O O . GLN A 1 85 ? 18.322 -3.697 -14.324 1.00 69.81 85 GLN A O 1
ATOM 666 N N . VAL A 1 86 ? 16.200 -3.089 -14.689 1.00 66.44 86 VAL A N 1
ATOM 667 C CA . VAL A 1 86 ? 16.417 -2.778 -16.112 1.00 66.44 86 VAL A CA 1
ATOM 668 C C . VAL A 1 86 ? 16.982 -1.373 -16.279 1.00 66.44 86 VAL A C 1
ATOM 670 O O . VAL A 1 86 ? 18.080 -1.236 -16.803 1.00 66.44 86 VAL A O 1
ATOM 673 N N . ALA A 1 87 ? 16.275 -0.347 -15.805 1.00 64.38 87 ALA A N 1
ATOM 674 C CA . ALA A 1 87 ? 16.607 1.054 -16.062 1.00 64.38 87 ALA A CA 1
ATOM 675 C C . ALA A 1 87 ? 17.534 1.687 -15.012 1.00 64.38 87 ALA A C 1
ATOM 677 O O . ALA A 1 87 ? 18.169 2.708 -15.295 1.00 64.38 87 ALA A O 1
ATOM 678 N N . GLY A 1 88 ? 17.580 1.110 -13.806 1.00 63.50 88 GLY A N 1
ATOM 679 C CA . GLY A 1 88 ? 18.534 1.482 -12.758 1.00 63.50 88 GLY A CA 1
ATOM 680 C C . GLY A 1 88 ? 19.854 0.711 -12.833 1.00 63.50 88 GLY A C 1
ATOM 681 O O . GLY A 1 88 ? 20.834 1.141 -12.240 1.00 63.50 88 GLY A O 1
ATOM 682 N N . GLY A 1 89 ? 19.902 -0.408 -13.567 1.00 65.19 89 GLY A N 1
ATOM 683 C CA . GLY A 1 89 ? 21.103 -1.244 -13.685 1.00 65.19 89 GLY A CA 1
ATOM 684 C C . GLY A 1 89 ? 21.502 -1.964 -12.391 1.00 65.19 89 GLY A C 1
ATOM 685 O O . GLY A 1 89 ? 22.599 -2.510 -12.312 1.00 65.19 89 GLY A O 1
ATOM 686 N N . TYR A 1 90 ? 20.632 -1.978 -11.378 1.00 69.00 90 TYR A N 1
ATOM 687 C CA . TYR A 1 90 ? 20.907 -2.630 -10.101 1.00 69.00 90 TYR A CA 1
ATOM 688 C C . TYR A 1 90 ? 20.804 -4.150 -10.217 1.00 69.00 90 TYR A C 1
ATOM 690 O O . TYR A 1 90 ? 19.939 -4.683 -10.917 1.00 69.00 90 TYR A O 1
ATOM 698 N N . SER A 1 91 ? 21.637 -4.866 -9.458 1.00 72.69 91 SER A N 1
ATOM 699 C CA . SER A 1 91 ? 21.462 -6.310 -9.308 1.00 72.69 91 SER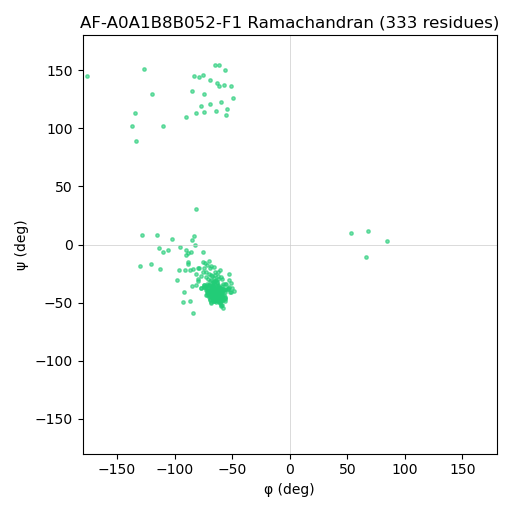 A CA 1
ATOM 700 C C . SER A 1 91 ? 20.135 -6.619 -8.592 1.00 72.69 91 SER A C 1
ATOM 702 O O . SER A 1 91 ? 19.653 -5.797 -7.799 1.00 72.69 91 SER A O 1
ATOM 704 N N . PRO A 1 92 ? 19.542 -7.810 -8.802 1.00 70.81 92 PRO A N 1
ATOM 705 C CA . PRO A 1 92 ? 18.316 -8.209 -8.110 1.00 70.81 92 PRO A CA 1
ATOM 706 C C . PRO A 1 92 ? 18.426 -8.068 -6.583 1.00 70.81 92 PRO A C 1
ATOM 708 O O . PRO A 1 92 ? 17.486 -7.622 -5.929 1.00 70.81 92 PRO A O 1
ATOM 711 N N . GLY A 1 93 ? 19.604 -8.364 -6.019 1.00 72.25 93 GLY A N 1
ATOM 712 C CA . GLY A 1 93 ? 19.881 -8.204 -4.590 1.00 72.25 93 GLY A CA 1
ATOM 713 C C . GLY A 1 93 ? 19.827 -6.748 -4.115 1.00 72.25 93 GLY A C 1
ATOM 714 O O . GLY A 1 93 ? 19.242 -6.469 -3.069 1.00 72.25 93 GLY A O 1
ATOM 715 N N . HIS A 1 94 ? 20.369 -5.800 -4.887 1.00 71.44 94 HIS A N 1
ATOM 716 C CA . HIS A 1 94 ? 20.294 -4.372 -4.553 1.00 71.44 94 HIS A CA 1
ATOM 717 C C . HIS A 1 94 ? 18.863 -3.827 -4.659 1.00 71.44 94 HIS A C 1
ATOM 719 O O . HIS A 1 94 ? 18.408 -3.121 -3.759 1.00 71.44 94 HIS A O 1
ATOM 725 N N . ALA A 1 95 ? 18.109 -4.222 -5.688 1.00 68.50 95 ALA A N 1
ATOM 726 C CA . ALA A 1 95 ? 16.707 -3.826 -5.830 1.00 68.50 95 ALA A CA 1
ATOM 727 C C . ALA A 1 95 ? 15.843 -4.316 -4.650 1.00 68.50 95 ALA A C 1
ATOM 729 O O . ALA A 1 95 ? 15.006 -3.574 -4.135 1.00 68.50 95 ALA A O 1
ATOM 730 N N . VAL A 1 96 ? 16.082 -5.545 -4.176 1.00 74.56 96 VAL A N 1
ATOM 731 C CA . VAL A 1 96 ? 15.408 -6.094 -2.986 1.00 74.56 96 VAL A CA 1
ATOM 732 C C . VAL A 1 96 ? 15.818 -5.353 -1.713 1.00 74.56 96 VAL A C 1
ATOM 734 O O . VAL A 1 96 ? 14.966 -5.095 -0.864 1.00 74.56 96 VAL A O 1
ATOM 737 N N . ARG A 1 97 ? 17.090 -4.957 -1.567 1.00 76.06 97 ARG A N 1
ATOM 738 C CA . ARG A 1 97 ? 17.537 -4.142 -0.423 1.00 76.06 97 ARG A CA 1
ATOM 739 C C . ARG A 1 97 ? 16.801 -2.806 -0.356 1.00 76.06 97 ARG A C 1
ATOM 741 O O . ARG A 1 97 ? 16.352 -2.437 0.723 1.00 76.06 97 ARG A O 1
ATOM 748 N N . ILE A 1 98 ? 16.615 -2.129 -1.488 1.00 73.31 98 ILE A N 1
ATOM 749 C CA . ILE A 1 98 ? 15.861 -0.868 -1.553 1.00 73.31 98 ILE A CA 1
ATOM 750 C C . ILE A 1 98 ? 14.392 -1.082 -1.143 1.00 73.31 98 ILE A C 1
ATOM 752 O O . ILE A 1 98 ? 13.854 -0.298 -0.359 1.00 73.31 98 ILE A O 1
ATOM 756 N N . ASP A 1 99 ? 13.751 -2.167 -1.595 1.00 76.00 99 ASP A N 1
ATOM 757 C CA . ASP A 1 99 ? 12.381 -2.500 -1.168 1.00 76.00 99 ASP A CA 1
ATOM 758 C C . ASP A 1 99 ? 12.300 -2.821 0.337 1.00 76.00 99 ASP A C 1
ATOM 760 O O . ASP A 1 99 ? 11.370 -2.389 1.028 1.00 76.00 99 ASP A O 1
ATOM 764 N N . ASN A 1 100 ? 13.307 -3.519 0.871 1.00 80.12 100 ASN A N 1
ATOM 765 C CA . ASN A 1 100 ? 13.410 -3.833 2.294 1.00 80.12 100 ASN A CA 1
ATOM 766 C C . ASN A 1 100 ? 13.620 -2.583 3.156 1.00 80.12 100 ASN A C 1
ATOM 768 O O . ASN A 1 100 ? 13.018 -2.498 4.226 1.00 80.12 100 ASN A O 1
ATOM 772 N N . SER A 1 101 ? 14.382 -1.586 2.696 1.00 80.19 101 SER A N 1
ATOM 773 C CA . SER A 1 101 ? 14.557 -0.314 3.414 1.00 80.19 101 SER A CA 1
ATOM 774 C C . SER A 1 101 ? 13.219 0.367 3.706 1.00 80.19 101 SER A C 1
ATOM 776 O O . SER A 1 101 ? 12.999 0.859 4.812 1.00 80.19 101 SER A O 1
ATOM 778 N N . ARG A 1 102 ? 12.268 0.316 2.766 1.00 82.00 102 ARG A N 1
ATOM 779 C CA . ARG A 1 102 ? 10.897 0.800 2.990 1.00 82.00 102 ARG A CA 1
ATOM 780 C C . ARG A 1 102 ? 10.152 -0.017 4.044 1.00 82.00 102 ARG A C 1
ATOM 782 O O . ARG A 1 102 ? 9.436 0.557 4.860 1.00 82.00 102 ARG A O 1
ATOM 789 N N . ARG A 1 103 ? 10.284 -1.349 4.035 1.00 83.06 103 ARG A N 1
ATOM 790 C CA . ARG A 1 103 ? 9.653 -2.216 5.049 1.00 83.06 103 ARG A CA 1
ATOM 791 C C . ARG A 1 103 ? 10.183 -1.902 6.445 1.00 83.06 103 ARG A C 1
ATOM 793 O O . ARG A 1 103 ? 9.400 -1.813 7.386 1.00 83.06 103 ARG A O 1
ATOM 800 N N . VAL A 1 104 ? 11.492 -1.700 6.573 1.00 86.25 104 VAL A N 1
ATOM 801 C CA . VAL A 1 104 ? 12.129 -1.293 7.832 1.00 86.25 104 VAL A CA 1
ATOM 802 C C . VAL A 1 104 ? 11.612 0.077 8.266 1.00 86.25 104 VAL A C 1
ATOM 804 O O . VAL A 1 104 ? 11.150 0.222 9.393 1.00 86.25 104 VAL A O 1
ATOM 807 N N . ALA A 1 105 ? 11.586 1.048 7.353 1.00 86.31 105 ALA A N 1
ATOM 808 C CA . ALA A 1 105 ? 11.056 2.384 7.605 1.00 86.31 105 ALA A CA 1
ATOM 809 C C . ALA A 1 105 ? 9.587 2.371 8.063 1.00 86.31 105 ALA A C 1
ATOM 811 O O . ALA A 1 105 ? 9.225 3.098 8.982 1.00 86.31 105 ALA A O 1
ATOM 812 N N . LEU A 1 106 ? 8.749 1.504 7.485 1.00 86.50 106 LEU A N 1
ATOM 813 C CA . LEU A 1 106 ? 7.358 1.326 7.910 1.00 86.50 106 LEU A CA 1
ATOM 814 C C . LEU A 1 106 ? 7.248 0.813 9.346 1.00 86.50 106 LEU A C 1
ATOM 816 O O . LEU A 1 106 ? 6.457 1.346 10.122 1.00 86.50 106 LEU A O 1
ATOM 820 N N . ASN A 1 107 ? 8.051 -0.187 9.713 1.00 87.88 107 ASN A N 1
ATOM 821 C CA . ASN A 1 107 ? 8.051 -0.725 11.074 1.00 87.88 107 ASN A CA 1
ATOM 822 C C . ASN A 1 107 ? 8.597 0.292 12.085 1.00 87.88 107 ASN A C 1
ATOM 824 O O . ASN A 1 107 ? 8.008 0.466 13.148 1.00 87.88 107 ASN A O 1
ATOM 828 N N . LEU A 1 108 ? 9.669 1.011 11.738 1.00 89.38 108 LEU A N 1
ATOM 829 C CA . LEU A 1 108 ? 10.229 2.072 12.577 1.00 89.38 108 LEU A CA 1
ATOM 830 C C . LEU A 1 108 ? 9.240 3.224 12.769 1.00 89.38 108 LEU A C 1
ATOM 832 O O . LEU A 1 108 ? 8.999 3.639 13.899 1.00 89.38 108 LEU A O 1
ATOM 836 N N . GLY A 1 109 ? 8.618 3.704 11.689 1.00 85.31 109 GLY A N 1
ATOM 837 C CA . GLY A 1 109 ? 7.594 4.748 11.760 1.00 85.31 109 GLY A CA 1
ATOM 838 C C . GLY A 1 109 ? 6.398 4.310 12.603 1.00 85.31 109 GLY A C 1
ATOM 839 O O . GLY A 1 109 ? 5.920 5.070 13.442 1.00 85.31 109 GLY A O 1
ATOM 840 N N . GLY A 1 110 ? 5.964 3.057 12.441 1.00 84.81 110 GLY A N 1
ATOM 841 C CA . GLY A 1 110 ? 4.910 2.461 13.257 1.00 84.81 110 GLY A CA 1
ATOM 842 C C . GLY A 1 110 ? 5.266 2.372 14.746 1.00 84.81 110 GLY A C 1
ATOM 843 O O . GLY A 1 110 ? 4.434 2.686 15.595 1.00 84.81 110 GLY A O 1
ATOM 844 N N . LEU A 1 111 ? 6.506 2.004 15.075 1.00 88.31 111 LEU A N 1
ATOM 845 C CA . LEU A 1 111 ? 6.988 1.942 16.456 1.00 88.31 111 LEU A CA 1
ATOM 846 C C . LEU A 1 111 ? 7.040 3.333 17.099 1.00 88.31 111 LEU A C 1
ATOM 848 O O . LEU A 1 111 ? 6.517 3.526 18.196 1.00 88.31 111 LEU A O 1
ATOM 852 N N . VAL A 1 112 ? 7.633 4.307 16.401 1.00 88.25 112 VAL A N 1
ATOM 853 C CA . VAL A 1 112 ? 7.765 5.691 16.880 1.00 88.25 112 VAL A CA 1
ATOM 854 C C . VAL A 1 112 ? 6.392 6.302 17.132 1.00 88.25 112 VAL A C 1
ATOM 856 O O . VAL A 1 112 ? 6.163 6.881 18.192 1.00 88.25 112 VAL A O 1
ATOM 859 N N . ILE A 1 113 ? 5.455 6.138 16.195 1.00 86.25 113 ILE A N 1
ATOM 860 C CA . ILE A 1 113 ? 4.118 6.715 16.334 1.00 86.25 113 ILE A CA 1
ATOM 861 C C . ILE A 1 113 ? 3.277 5.980 17.376 1.00 86.25 113 ILE A C 1
ATOM 863 O O . ILE A 1 113 ? 2.536 6.620 18.114 1.00 86.25 113 ILE A O 1
ATOM 867 N N . GLY A 1 114 ? 3.417 4.655 17.484 1.00 81.94 114 GLY A N 1
ATOM 868 C CA . GLY A 1 114 ? 2.752 3.870 18.520 1.00 81.94 114 GLY A CA 1
ATOM 869 C C . GLY A 1 114 ? 3.188 4.307 19.917 1.00 81.94 114 GLY A C 1
ATOM 870 O O . GLY A 1 114 ? 2.351 4.493 20.801 1.00 81.94 114 GLY A O 1
ATOM 871 N N . LEU A 1 115 ? 4.488 4.563 20.097 1.00 85.19 115 LEU A N 1
ATOM 872 C CA . LEU A 1 115 ? 5.020 5.101 21.343 1.00 85.19 115 LEU A CA 1
ATOM 873 C C . LEU A 1 115 ? 4.568 6.552 21.573 1.00 85.19 115 LEU A C 1
ATOM 875 O O . LEU A 1 115 ? 4.148 6.886 22.675 1.00 85.19 115 LEU A O 1
ATOM 879 N N . ALA A 1 116 ? 4.579 7.400 20.543 1.00 83.12 116 ALA A N 1
ATOM 880 C CA . ALA A 1 116 ? 4.117 8.785 20.647 1.00 83.12 116 ALA A CA 1
ATOM 881 C C . ALA A 1 116 ? 2.629 8.882 21.026 1.00 83.12 116 ALA A C 1
ATOM 883 O O . ALA A 1 116 ? 2.263 9.686 21.881 1.00 83.12 116 ALA A O 1
ATOM 884 N N . ILE A 1 117 ? 1.771 8.027 20.458 1.00 80.69 117 ILE A N 1
ATOM 885 C CA . ILE A 1 117 ? 0.340 7.971 20.793 1.00 80.69 117 ILE A CA 1
ATOM 886 C C . ILE A 1 117 ? 0.128 7.625 22.267 1.00 80.69 117 ILE A C 1
ATOM 888 O O . ILE A 1 117 ? -0.757 8.209 22.894 1.00 80.69 117 ILE A O 1
ATOM 892 N N . ARG A 1 118 ? 0.954 6.736 22.838 1.00 76.06 118 ARG A N 1
ATOM 893 C CA . ARG A 1 118 ? 0.885 6.381 24.264 1.00 76.06 118 ARG A CA 1
ATOM 894 C C . ARG A 1 118 ? 1.021 7.606 25.174 1.00 76.06 118 ARG A C 1
ATOM 896 O O . ARG A 1 118 ? 0.388 7.639 26.224 1.00 76.06 118 ARG A O 1
ATOM 903 N N . PHE A 1 119 ? 1.819 8.597 24.777 1.00 75.00 119 PHE A N 1
ATOM 904 C CA . PHE A 1 119 ? 2.032 9.820 25.556 1.00 75.00 119 PHE A CA 1
ATOM 905 C C . PHE A 1 119 ? 1.059 10.946 25.187 1.00 75.00 119 PHE A C 1
ATOM 907 O O . PHE A 1 119 ? 0.559 11.633 26.069 1.00 75.00 119 PHE A O 1
ATOM 914 N N . VAL A 1 120 ? 0.776 11.136 23.895 1.00 74.19 120 VAL A N 1
ATOM 915 C CA . VAL A 1 120 ? 0.007 12.288 23.390 1.00 74.19 120 VAL A CA 1
ATOM 916 C C . VAL A 1 120 ? -1.509 12.070 23.476 1.00 74.19 120 VAL A C 1
ATOM 918 O O . VAL A 1 120 ? -2.259 13.041 23.454 1.00 74.19 120 VAL A O 1
ATOM 921 N N . LYS A 1 121 ? -1.986 10.816 23.553 1.00 71.62 121 LYS A N 1
ATOM 922 C CA . LYS A 1 121 ? -3.415 10.422 23.631 1.00 71.62 121 LYS A CA 1
ATOM 923 C C . LYS A 1 121 ? -4.338 10.998 22.533 1.00 71.62 121 LYS A C 1
ATOM 925 O O . LYS A 1 121 ? -5.557 10.815 22.575 1.00 71.62 121 LYS A O 1
ATOM 930 N N . HIS A 1 122 ? -3.773 11.628 21.502 1.00 71.88 122 HIS A N 1
ATOM 931 C CA . HIS A 1 122 ? -4.472 12.131 20.322 1.00 71.88 122 HIS A CA 1
ATOM 932 C C . HIS A 1 122 ? -3.945 11.453 19.058 1.00 71.88 122 HIS A C 1
ATOM 934 O O . HIS A 1 122 ? -2.746 11.443 18.801 1.00 71.88 122 HIS A O 1
ATOM 940 N N . THR A 1 123 ? -4.847 10.925 18.230 1.00 68.81 123 THR A N 1
ATOM 941 C CA . THR A 1 123 ? -4.504 10.197 16.993 1.00 68.81 123 THR A CA 1
ATOM 942 C C . THR A 1 123 ? -4.598 11.056 15.730 1.00 68.81 123 THR A C 1
ATOM 944 O O . THR A 1 123 ? -3.817 10.861 14.801 1.00 68.81 123 THR A O 1
ATOM 947 N N . LYS A 1 124 ? -5.494 12.052 15.688 1.00 72.75 124 LYS A N 1
ATOM 948 C CA . LYS A 1 124 ? -5.748 12.880 14.492 1.00 72.75 124 LYS A CA 1
ATOM 949 C C . LYS A 1 124 ? -4.517 13.602 13.910 1.00 72.75 124 LYS A C 1
ATOM 951 O O . LYS A 1 124 ? -4.330 13.488 12.700 1.00 72.75 124 LYS A O 1
ATOM 956 N N . PRO A 1 125 ? -3.666 14.312 14.682 1.00 77.00 125 PRO A N 1
ATOM 957 C CA . PRO A 1 125 ? -2.529 15.033 14.095 1.00 77.00 125 PRO A CA 1
ATOM 958 C C . PRO A 1 125 ? -1.522 14.089 13.424 1.00 77.00 125 PRO A C 1
ATOM 960 O O . PRO A 1 125 ? -0.948 14.428 12.393 1.00 77.00 125 PRO A O 1
ATOM 963 N N . PHE A 1 126 ? -1.371 12.871 13.947 1.00 78.94 126 PHE A N 1
ATOM 964 C CA . PHE A 1 126 ? -0.492 11.860 13.365 1.00 78.94 126 PHE A CA 1
ATOM 965 C C . PHE A 1 126 ? -1.054 11.261 12.071 1.00 78.94 126 PHE A C 1
ATOM 967 O O . PHE A 1 126 ? -0.301 11.070 11.120 1.00 78.94 126 PHE A O 1
ATOM 974 N N . ILE A 1 127 ? -2.375 11.051 11.991 1.00 77.94 127 ILE A N 1
ATOM 975 C CA . ILE A 1 127 ? -3.048 10.612 10.753 1.00 77.94 127 ILE A CA 1
ATOM 976 C C . ILE A 1 127 ? -2.849 11.652 9.6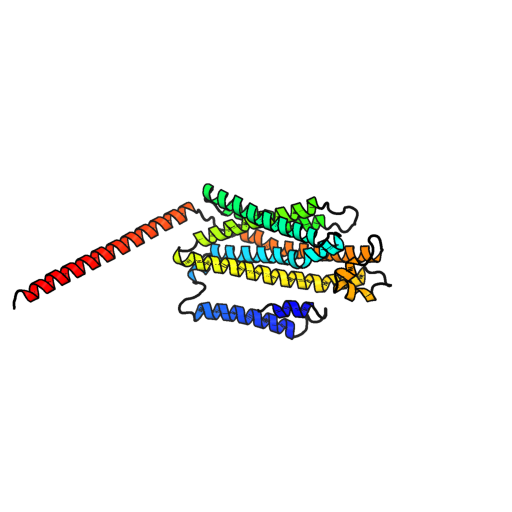43 1.00 77.94 127 ILE A C 1
ATOM 978 O O . ILE A 1 127 ? -2.488 11.301 8.522 1.00 77.94 127 ILE A O 1
ATOM 982 N N . ILE A 1 128 ? -3.038 12.933 9.974 1.00 81.31 128 ILE A N 1
ATOM 983 C CA . ILE A 1 128 ? -2.848 14.068 9.061 1.00 81.31 128 ILE A CA 1
ATOM 984 C C . ILE A 1 128 ? -1.415 14.100 8.526 1.00 81.31 128 ILE A C 1
ATOM 986 O O . ILE A 1 128 ? -1.198 14.136 7.313 1.00 81.31 128 ILE A O 1
ATOM 990 N N . LEU A 1 129 ? -0.437 14.043 9.435 1.00 83.75 129 LEU A N 1
ATOM 991 C CA . LEU A 1 129 ? 0.977 14.033 9.078 1.00 83.75 129 LEU A CA 1
ATOM 992 C C . LEU A 1 129 ? 1.312 12.831 8.187 1.00 83.75 129 LEU A C 1
ATOM 994 O O . LEU A 1 129 ? 1.988 12.986 7.173 1.00 83.75 129 LEU A O 1
ATOM 998 N N . GLY A 1 130 ? 0.784 11.651 8.520 1.00 80.94 130 GLY A N 1
ATOM 999 C CA . GLY A 1 130 ? 0.936 10.440 7.722 1.00 80.94 130 GLY A CA 1
ATOM 1000 C C . GLY A 1 130 ? 0.375 10.586 6.305 1.00 80.94 130 GLY A C 1
ATOM 1001 O O . GLY A 1 130 ? 1.063 10.248 5.347 1.00 80.94 130 GLY A O 1
ATOM 1002 N N . PHE A 1 131 ? -0.831 11.136 6.132 1.00 83.75 131 PHE A N 1
ATOM 1003 C CA . PHE A 1 131 ? -1.432 11.340 4.804 1.00 83.75 131 PHE A CA 1
ATOM 1004 C C . PHE A 1 131 ? -0.645 12.326 3.939 1.00 83.75 131 PHE A C 1
ATOM 1006 O O . PHE A 1 131 ? -0.419 12.058 2.754 1.00 83.75 131 PHE A O 1
ATOM 1013 N N . LEU A 1 132 ? -0.179 13.430 4.526 1.00 83.81 132 LEU A N 1
ATOM 1014 C CA . LEU A 1 132 ? 0.683 14.391 3.836 1.00 83.81 132 LEU A CA 1
ATOM 1015 C C . LEU A 1 132 ? 1.996 13.733 3.406 1.00 83.81 132 LEU A C 1
ATOM 1017 O O . LEU A 1 132 ? 2.399 13.837 2.250 1.00 83.81 132 LEU A O 1
ATOM 1021 N N . MET A 1 133 ? 2.624 12.986 4.312 1.00 82.00 133 MET A N 1
ATOM 1022 C CA . MET A 1 133 ? 3.893 12.310 4.068 1.00 82.00 133 MET A CA 1
ATOM 1023 C C . MET A 1 133 ? 3.768 11.208 3.007 1.00 82.00 133 MET A C 1
ATOM 1025 O O . MET A 1 133 ? 4.629 11.105 2.139 1.00 82.00 133 MET A O 1
ATOM 1029 N N . VAL A 1 134 ? 2.675 10.434 3.006 1.00 79.94 134 VAL A N 1
ATOM 1030 C CA . VAL A 1 134 ? 2.382 9.430 1.965 1.00 79.94 134 VAL A CA 1
ATOM 1031 C C . VAL A 1 134 ? 2.147 10.088 0.608 1.00 79.94 134 VAL A C 1
ATOM 1033 O O . VAL A 1 134 ? 2.657 9.595 -0.397 1.00 79.94 134 VAL A O 1
ATOM 1036 N N . THR A 1 135 ? 1.408 11.197 0.558 1.00 81.75 135 THR A N 1
ATOM 1037 C CA . THR A 1 135 ? 1.133 11.901 -0.705 1.00 81.75 135 THR A CA 1
ATOM 1038 C C . THR A 1 135 ? 2.420 12.489 -1.287 1.00 81.75 135 THR A C 1
ATOM 1040 O O . THR A 1 135 ? 2.737 12.262 -2.455 1.00 81.75 135 THR A O 1
ATOM 1043 N N . LEU A 1 136 ? 3.224 13.160 -0.455 1.00 82.25 136 LEU A N 1
ATOM 1044 C CA . LEU A 1 136 ? 4.534 13.685 -0.849 1.00 82.25 136 LEU A CA 1
ATOM 1045 C C . LEU A 1 136 ? 5.477 12.569 -1.310 1.00 82.25 136 LEU A C 1
ATOM 1047 O O . LEU A 1 136 ? 6.126 12.691 -2.349 1.00 82.25 136 LEU A O 1
ATOM 1051 N N . ALA A 1 137 ? 5.515 11.451 -0.586 1.00 76.56 137 ALA A N 1
ATOM 1052 C CA . ALA A 1 137 ? 6.368 10.323 -0.931 1.00 76.56 137 ALA A CA 1
ATOM 1053 C C . ALA A 1 137 ? 5.938 9.600 -2.218 1.00 76.56 137 ALA A C 1
ATOM 1055 O O . ALA A 1 137 ? 6.788 9.018 -2.884 1.00 76.56 137 ALA A O 1
ATOM 1056 N N . ASN A 1 138 ? 4.656 9.650 -2.602 1.00 73.19 138 ASN A N 1
ATOM 1057 C CA . ASN A 1 138 ? 4.188 9.156 -3.903 1.00 73.19 138 ASN A CA 1
ATOM 1058 C C . ASN A 1 138 ? 4.508 10.119 -5.059 1.00 73.19 138 ASN A C 1
ATOM 1060 O O . ASN A 1 138 ? 4.676 9.672 -6.191 1.00 73.19 138 ASN A O 1
ATOM 1064 N N . GLY A 1 139 ? 4.626 11.424 -4.788 1.00 68.88 139 GLY A N 1
ATOM 1065 C CA . GLY A 1 139 ? 5.014 12.427 -5.785 1.00 68.88 139 GLY A CA 1
ATOM 1066 C C . GLY A 1 139 ? 6.521 12.477 -6.054 1.00 68.88 139 GLY A C 1
ATOM 1067 O O . GLY A 1 139 ? 6.949 12.731 -7.177 1.00 68.88 139 GLY A O 1
ATOM 1068 N N . LEU A 1 140 ? 7.343 12.171 -5.049 1.00 71.19 140 LEU A N 1
ATOM 1069 C CA . LEU A 1 140 ? 8.803 12.255 -5.138 1.00 71.19 140 LEU A CA 1
ATOM 1070 C C . LEU A 1 140 ? 9.437 11.356 -6.234 1.00 71.19 140 LEU A C 1
ATOM 1072 O O . LEU A 1 140 ? 10.335 11.823 -6.939 1.00 71.19 140 LEU A O 1
ATOM 1076 N N . PRO A 1 141 ? 8.957 10.117 -6.479 1.00 65.50 141 PRO A N 1
ATOM 1077 C CA . PRO A 1 141 ? 9.403 9.296 -7.602 1.00 65.50 141 PRO A CA 1
ATOM 1078 C C . PRO A 1 141 ? 9.180 9.943 -8.972 1.00 65.50 141 PRO A C 1
ATOM 1080 O O . PRO A 1 141 ? 9.964 9.691 -9.881 1.00 65.50 141 PRO A O 1
ATOM 1083 N N . ILE A 1 142 ? 8.156 10.789 -9.139 1.00 64.62 142 ILE A N 1
ATOM 1084 C CA . ILE A 1 142 ? 7.875 11.473 -10.413 1.00 64.62 142 ILE A CA 1
ATOM 1085 C C . ILE A 1 142 ? 9.000 12.460 -10.741 1.00 64.62 142 ILE A C 1
ATOM 1087 O O . ILE A 1 142 ? 9.414 12.548 -11.893 1.00 64.62 142 ILE A O 1
ATOM 1091 N N . TYR A 1 143 ? 9.526 13.143 -9.721 1.00 62.94 143 TYR A N 1
ATOM 1092 C CA . TYR A 1 143 ? 10.656 14.063 -9.846 1.00 62.94 143 TYR A CA 1
ATOM 1093 C C . TYR A 1 143 ? 11.994 13.324 -10.017 1.00 62.94 143 TYR A C 1
ATOM 1095 O O . TYR A 1 143 ? 12.859 13.754 -10.775 1.00 62.94 143 TYR A O 1
ATOM 1103 N N . PHE A 1 144 ? 12.166 12.177 -9.350 1.00 60.22 144 PHE A N 1
ATOM 1104 C CA . PHE A 1 144 ? 13.399 11.387 -9.449 1.00 60.22 144 PHE A CA 1
ATOM 1105 C C . PHE A 1 144 ? 13.508 10.530 -10.713 1.00 60.22 144 PHE A C 1
ATOM 1107 O O . PHE A 1 144 ? 14.619 10.188 -11.107 1.00 60.22 144 PHE A O 1
ATOM 1114 N N . THR A 1 145 ? 12.404 10.216 -11.396 1.00 55.78 145 THR A N 1
ATOM 1115 C CA . THR A 1 145 ? 12.416 9.402 -12.632 1.00 55.78 145 THR A CA 1
ATOM 1116 C C . THR A 1 145 ? 12.782 10.234 -13.875 1.00 55.78 145 THR A C 1
ATOM 1118 O O . THR A 1 145 ? 12.336 9.940 -14.976 1.00 55.78 145 THR A O 1
ATOM 1121 N N . ASN A 1 146 ? 13.599 11.280 -13.707 1.00 54.66 146 ASN A N 1
ATOM 1122 C CA . ASN A 1 146 ? 13.859 12.304 -14.716 1.00 54.66 146 ASN A CA 1
ATOM 1123 C C . ASN A 1 146 ? 14.207 11.704 -16.099 1.00 54.66 146 ASN A C 1
ATOM 1125 O O . ASN A 1 146 ? 15.097 10.856 -16.228 1.00 54.66 146 ASN A O 1
ATOM 1129 N N . ILE A 1 147 ? 13.454 12.135 -17.115 1.00 49.03 147 ILE A N 1
ATOM 1130 C CA . ILE A 1 147 ? 13.402 11.564 -18.472 1.00 49.03 147 ILE A CA 1
ATOM 1131 C C . ILE A 1 147 ? 14.702 11.826 -19.253 1.00 49.03 147 ILE A C 1
ATOM 1133 O O . ILE A 1 147 ? 15.085 11.015 -20.092 1.00 49.03 147 ILE A O 1
ATOM 1137 N N . ASP A 1 148 ? 15.433 12.887 -18.910 1.00 45.06 148 ASP A N 1
ATOM 1138 C CA . ASP A 1 148 ? 16.504 13.436 -19.754 1.00 45.06 148 ASP A CA 1
ATOM 1139 C C . ASP A 1 148 ? 17.876 12.764 -19.602 1.00 45.06 148 ASP A C 1
ATOM 1141 O O . ASP A 1 148 ? 18.860 13.224 -20.173 1.00 45.06 148 ASP A O 1
ATOM 1145 N N . GLY A 1 149 ? 18.003 11.697 -18.805 1.00 45.59 149 GLY A N 1
ATOM 1146 C CA . GLY A 1 149 ? 19.255 10.929 -18.692 1.00 45.59 149 GLY A CA 1
ATOM 1147 C C . GLY A 1 149 ? 20.452 11.665 -18.056 1.00 45.59 149 GLY A C 1
ATOM 1148 O O . GLY A 1 149 ? 21.420 11.013 -17.682 1.00 45.59 149 GLY A O 1
ATOM 1149 N N . ALA A 1 150 ? 20.373 12.981 -17.843 1.00 42.12 150 ALA A N 1
ATOM 1150 C CA . ALA A 1 150 ? 21.478 13.823 -17.375 1.00 42.12 150 ALA A CA 1
ATOM 1151 C C . ALA A 1 150 ? 21.810 13.674 -15.878 1.00 42.12 150 ALA A C 1
ATOM 1153 O O . ALA A 1 150 ? 22.864 14.109 -15.418 1.00 42.12 150 ALA A O 1
ATOM 1154 N N . ARG A 1 151 ? 20.919 13.062 -15.090 1.00 44.09 151 ARG A N 1
ATOM 1155 C CA . ARG A 1 151 ? 21.156 12.738 -13.679 1.00 44.09 151 ARG A CA 1
ATOM 1156 C C . ARG A 1 151 ? 20.629 11.338 -13.420 1.00 44.09 151 ARG A C 1
ATOM 1158 O O . ARG A 1 151 ? 19.424 11.149 -13.275 1.00 44.09 151 ARG A O 1
ATOM 1165 N N . VAL A 1 152 ? 21.518 10.349 -13.360 1.00 47.22 152 VAL A N 1
ATOM 1166 C CA . VAL A 1 152 ? 21.201 9.088 -12.678 1.00 47.22 152 VAL A CA 1
ATOM 1167 C C . VAL A 1 152 ? 20.778 9.495 -11.270 1.00 47.22 152 VAL A C 1
ATOM 1169 O O . VAL A 1 152 ? 21.581 10.076 -10.539 1.00 47.22 152 VAL A O 1
ATOM 1172 N N . ALA A 1 153 ? 19.499 9.321 -10.923 1.00 50.69 153 ALA A N 1
ATOM 1173 C CA . ALA A 1 153 ? 19.035 9.624 -9.579 1.00 50.69 153 ALA A CA 1
ATOM 1174 C C . ALA A 1 153 ? 19.924 8.843 -8.612 1.00 50.69 153 ALA A C 1
ATOM 1176 O O . ALA A 1 153 ? 19.992 7.617 -8.686 1.00 50.69 153 ALA A O 1
ATOM 1177 N N . ASN A 1 154 ? 20.661 9.576 -7.777 1.00 59.06 154 ASN A N 1
ATOM 1178 C CA . ASN A 1 154 ? 21.611 9.003 -6.839 1.00 59.06 154 ASN A CA 1
ATOM 1179 C C . ASN A 1 154 ? 20.886 7.905 -6.038 1.00 59.06 154 ASN A C 1
ATOM 1181 O O . ASN A 1 154 ? 19.744 8.123 -5.626 1.00 59.06 154 ASN A O 1
ATOM 1185 N N . GLU A 1 155 ? 21.499 6.738 -5.825 1.00 58.53 155 GLU A N 1
ATOM 1186 C CA . GLU A 1 155 ? 20.864 5.596 -5.128 1.00 58.53 155 GLU A CA 1
ATOM 1187 C C . GLU A 1 155 ? 20.252 6.034 -3.785 1.00 58.53 155 GLU A C 1
ATOM 1189 O O . GLU A 1 155 ? 19.175 5.585 -3.379 1.00 58.53 155 GLU A O 1
ATOM 1194 N N . ALA A 1 156 ? 20.899 7.015 -3.149 1.00 59.50 156 ALA A N 1
ATOM 1195 C CA . ALA A 1 156 ? 20.441 7.696 -1.950 1.00 59.50 156 ALA A CA 1
ATOM 1196 C C . ALA A 1 156 ? 19.086 8.413 -2.113 1.00 59.50 156 ALA A C 1
ATOM 1198 O O . ALA A 1 156 ? 18.255 8.329 -1.215 1.00 59.50 156 ALA A O 1
ATOM 1199 N N . ALA A 1 157 ? 18.811 9.080 -3.237 1.00 65.00 157 ALA A N 1
ATOM 1200 C CA . ALA A 1 157 ? 17.548 9.782 -3.489 1.00 65.00 157 ALA A CA 1
ATOM 1201 C C . ALA A 1 157 ? 16.373 8.806 -3.663 1.00 65.00 157 ALA A C 1
ATOM 1203 O O . ALA A 1 157 ? 15.321 8.975 -3.042 1.00 65.00 157 ALA A O 1
ATOM 1204 N N . LEU A 1 158 ? 16.578 7.730 -4.432 1.00 65.69 158 LEU A N 1
ATOM 1205 C CA . LEU A 1 158 ? 15.589 6.658 -4.587 1.00 65.69 158 LEU A CA 1
ATOM 1206 C C . LEU A 1 158 ? 15.315 5.961 -3.249 1.00 65.69 158 LEU A C 1
ATOM 1208 O O . LEU A 1 158 ? 14.157 5.759 -2.881 1.00 65.69 158 LEU A O 1
ATOM 1212 N N . THR A 1 159 ? 16.370 5.663 -2.488 1.00 66.44 159 THR A N 1
ATOM 1213 C CA . THR A 1 159 ? 16.255 5.048 -1.159 1.00 66.44 159 THR A CA 1
ATOM 1214 C C . THR A 1 159 ? 15.544 5.976 -0.173 1.00 66.44 159 THR A C 1
ATOM 1216 O O . THR A 1 159 ? 14.660 5.531 0.553 1.00 66.44 159 THR A O 1
ATOM 1219 N N . THR A 1 160 ? 15.844 7.276 -0.193 1.00 71.38 160 THR A N 1
ATOM 1220 C CA . THR A 1 160 ? 15.206 8.273 0.682 1.00 71.38 160 THR A CA 1
ATOM 1221 C C . THR A 1 160 ? 13.714 8.399 0.385 1.00 71.38 160 THR A C 1
ATOM 1223 O O . THR A 1 160 ? 12.913 8.427 1.316 1.00 71.38 160 THR A O 1
ATOM 1226 N N . GLY A 1 161 ? 13.306 8.383 -0.889 1.00 72.56 161 GLY A N 1
ATOM 1227 C CA . GLY A 1 161 ? 11.887 8.380 -1.257 1.00 72.56 161 GLY A CA 1
ATOM 1228 C C . GLY A 1 161 ? 11.144 7.133 -0.768 1.00 72.56 161 GLY A C 1
ATOM 1229 O O . GLY A 1 161 ? 10.038 7.236 -0.240 1.00 72.56 161 GLY A O 1
ATOM 1230 N N . GLN A 1 162 ? 11.774 5.958 -0.865 1.00 73.31 162 GLN A N 1
ATOM 1231 C CA . GLN A 1 162 ? 11.214 4.703 -0.348 1.00 73.31 162 GLN A CA 1
ATOM 1232 C C . GLN A 1 162 ? 11.113 4.691 1.185 1.00 73.31 162 GLN A C 1
ATOM 1234 O O . GLN A 1 162 ? 10.117 4.220 1.738 1.00 73.31 162 GLN A O 1
ATOM 1239 N N . VAL A 1 163 ? 12.109 5.243 1.881 1.00 79.69 163 VAL A N 1
ATOM 1240 C CA . VAL A 1 163 ? 12.099 5.392 3.343 1.00 79.69 163 VAL A CA 1
ATOM 1241 C C . VAL A 1 163 ? 11.018 6.378 3.785 1.00 79.69 163 VAL A C 1
ATOM 1243 O O . VAL A 1 163 ? 10.260 6.067 4.701 1.00 79.69 163 VAL A O 1
ATOM 1246 N N . LEU A 1 164 ? 10.879 7.518 3.102 1.00 82.00 164 LEU A N 1
ATOM 1247 C CA . LEU A 1 164 ? 9.832 8.504 3.376 1.00 82.00 164 LEU A CA 1
ATOM 1248 C C . LEU A 1 164 ? 8.434 7.897 3.201 1.00 82.00 164 LEU A C 1
ATOM 1250 O O . LEU A 1 164 ? 7.563 8.095 4.047 1.00 82.00 164 LEU A O 1
ATOM 1254 N N . LEU A 1 165 ? 8.240 7.103 2.142 1.00 80.06 165 LEU A N 1
ATOM 1255 C CA . LEU A 1 165 ? 6.986 6.397 1.891 1.00 80.06 165 LEU A CA 1
ATOM 1256 C C . LEU A 1 165 ? 6.691 5.363 2.983 1.00 80.06 165 LEU A C 1
ATOM 1258 O O . LEU A 1 165 ? 5.564 5.282 3.467 1.00 80.06 165 LEU A O 1
ATOM 1262 N N . GLY A 1 166 ? 7.703 4.599 3.407 1.00 81.56 166 GLY A N 1
ATOM 1263 C CA . GLY A 1 166 ? 7.587 3.653 4.516 1.00 81.56 166 GLY A CA 1
ATOM 1264 C C . GLY A 1 166 ? 7.188 4.342 5.821 1.00 81.56 166 GLY A C 1
ATOM 1265 O O . GLY A 1 166 ? 6.187 3.964 6.430 1.00 81.56 166 GLY A O 1
ATOM 1266 N N . LEU A 1 167 ? 7.912 5.396 6.207 1.00 84.38 167 LEU A N 1
ATOM 1267 C CA . LEU A 1 167 ? 7.635 6.176 7.416 1.00 84.38 167 LEU A CA 1
ATOM 1268 C C . LEU A 1 167 ? 6.235 6.801 7.390 1.00 84.38 167 LEU A C 1
ATOM 1270 O O . LEU A 1 167 ? 5.482 6.636 8.348 1.00 84.38 167 LEU A O 1
ATOM 1274 N N . GLY A 1 168 ? 5.850 7.446 6.283 1.00 83.00 168 GLY A N 1
ATOM 1275 C CA . GLY A 1 168 ? 4.527 8.056 6.135 1.00 83.00 168 GLY A CA 1
ATOM 1276 C C . GLY A 1 168 ? 3.399 7.035 6.266 1.00 83.00 168 GLY A C 1
ATOM 1277 O O . GLY A 1 168 ? 2.399 7.284 6.942 1.00 83.00 168 GLY A O 1
ATOM 1278 N N . ARG A 1 169 ? 3.579 5.838 5.690 1.00 83.38 169 ARG A N 1
ATOM 1279 C CA . ARG A 1 169 ? 2.625 4.734 5.857 1.00 83.38 169 ARG A CA 1
ATOM 1280 C C . ARG A 1 169 ? 2.547 4.257 7.302 1.00 83.38 169 ARG A C 1
ATOM 1282 O O . ARG A 1 169 ? 1.438 4.038 7.777 1.00 83.38 169 ARG A O 1
ATOM 1289 N N . GLY A 1 170 ? 3.675 4.132 8.001 1.00 83.38 170 GLY A N 1
ATOM 1290 C CA . GLY A 1 170 ? 3.695 3.804 9.431 1.00 83.38 170 GLY A CA 1
ATOM 1291 C C . GLY A 1 170 ? 2.937 4.840 10.269 1.00 83.38 170 GLY A C 1
ATOM 1292 O O . GLY A 1 170 ? 2.095 4.476 11.090 1.00 83.38 170 GLY A O 1
ATOM 1293 N N . PHE A 1 171 ? 3.160 6.127 9.985 1.00 83.44 171 PHE A N 1
ATOM 1294 C CA . PHE A 1 171 ? 2.504 7.253 10.656 1.00 83.44 171 PHE A CA 1
ATOM 1295 C C . PHE A 1 171 ? 1.009 7.364 10.365 1.00 83.44 171 PHE A C 1
ATOM 1297 O O . PHE A 1 171 ? 0.279 7.864 11.208 1.00 83.44 171 PHE A O 1
ATOM 1304 N N . ALA A 1 172 ? 0.521 6.887 9.221 1.00 83.88 172 ALA A N 1
ATOM 1305 C CA . ALA A 1 172 ? -0.913 6.846 8.946 1.00 83.88 172 ALA A CA 1
ATOM 1306 C C . ALA A 1 172 ? -1.567 5.559 9.478 1.00 83.88 172 ALA A C 1
ATOM 1308 O O . ALA A 1 172 ? -2.599 5.602 10.142 1.00 83.88 172 ALA A O 1
ATOM 1309 N N . GLN A 1 173 ? -0.976 4.396 9.195 1.00 85.88 173 GLN A N 1
ATOM 1310 C CA . GLN A 1 173 ? -1.621 3.099 9.399 1.00 85.88 173 GLN A CA 1
ATOM 1311 C C . GLN A 1 173 ? -1.783 2.740 10.880 1.00 85.88 173 GLN A C 1
ATOM 1313 O O . GLN A 1 173 ? -2.836 2.225 11.256 1.00 85.88 173 GLN A O 1
ATOM 1318 N N . VAL A 1 174 ? -0.784 3.033 11.720 1.00 86.94 174 VAL A N 1
ATOM 1319 C CA . VAL A 1 174 ? -0.847 2.713 13.155 1.00 86.94 174 VAL A CA 1
ATOM 1320 C C . VAL A 1 174 ? -1.897 3.567 13.879 1.00 86.94 174 VAL A C 1
ATOM 1322 O O . VAL A 1 174 ? -2.776 2.983 14.515 1.00 86.94 174 VAL A O 1
ATOM 1325 N N . PRO A 1 175 ? -1.926 4.909 13.750 1.00 84.44 175 PRO A N 1
ATOM 1326 C CA . PRO A 1 175 ? -2.972 5.712 14.383 1.00 84.44 175 PRO A CA 1
ATOM 1327 C C . PRO A 1 175 ? -4.381 5.407 13.864 1.00 84.44 175 PRO A C 1
ATOM 1329 O O . PRO A 1 175 ? -5.329 5.462 14.644 1.00 84.44 175 PRO A O 1
ATOM 1332 N N . LEU A 1 176 ? -4.534 5.054 12.579 1.00 84.62 176 LEU A N 1
ATOM 1333 C CA . LEU A 1 176 ? -5.819 4.613 12.025 1.00 84.62 176 LEU A CA 1
ATOM 1334 C C . LEU A 1 176 ? -6.305 3.320 12.684 1.00 84.62 176 LEU A C 1
ATOM 1336 O O . LEU A 1 176 ? -7.479 3.217 13.035 1.00 84.62 176 LEU A O 1
ATOM 1340 N N . GLN A 1 177 ? -5.406 2.352 12.878 1.00 85.50 177 GLN A N 1
ATOM 1341 C CA . GLN A 1 177 ? -5.734 1.099 13.549 1.00 85.50 177 GLN A CA 1
ATOM 1342 C C . GLN A 1 177 ? -6.106 1.334 15.017 1.00 85.50 177 GLN A C 1
ATOM 1344 O O . GLN A 1 177 ? -7.117 0.814 15.476 1.00 85.50 177 GLN A O 1
ATOM 1349 N N . VAL A 1 178 ? -5.349 2.164 15.739 1.00 84.50 178 VAL A N 1
ATOM 1350 C CA . VAL A 1 178 ? -5.655 2.507 17.138 1.00 84.50 178 VAL A CA 1
ATOM 1351 C C . VAL A 1 178 ? -6.985 3.260 17.246 1.00 84.50 178 VAL A C 1
ATOM 1353 O O . VAL A 1 178 ? -7.806 2.937 18.097 1.00 84.50 178 VAL A O 1
ATOM 1356 N N . SER A 1 179 ? -7.243 4.224 16.357 1.00 81.50 179 SER A N 1
ATOM 1357 C CA . SER A 1 179 ? -8.503 4.981 16.326 1.00 81.50 179 SER A CA 1
ATOM 1358 C C . SER A 1 179 ? -9.711 4.078 16.069 1.00 81.50 179 SER A C 1
ATOM 1360 O O . SER A 1 179 ? -10.748 4.228 16.714 1.00 81.50 179 SER A O 1
ATOM 1362 N N . LEU A 1 180 ? -9.562 3.103 15.170 1.00 83.31 180 LEU A N 1
ATOM 1363 C CA . LEU A 1 180 ? -10.572 2.087 14.906 1.00 83.31 180 LEU A CA 1
ATOM 1364 C C . LEU A 1 180 ? -10.848 1.224 16.142 1.00 83.31 180 LEU A C 1
ATOM 1366 O O . LEU A 1 180 ? -12.006 0.999 16.480 1.00 83.31 180 LEU A O 1
ATOM 1370 N N . GLN A 1 181 ? -9.792 0.745 16.804 1.00 83.00 181 GLN A N 1
ATOM 1371 C CA . GLN A 1 181 ? -9.902 -0.108 17.989 1.00 83.00 181 GLN A CA 1
ATOM 1372 C C . GLN A 1 181 ? -10.496 0.640 19.189 1.00 83.00 181 GLN A C 1
ATOM 1374 O O . GLN A 1 181 ? -11.217 0.034 19.974 1.00 83.00 181 GLN A O 1
ATOM 1379 N N . ALA A 1 182 ? -10.241 1.945 19.303 1.00 79.50 182 ALA A N 1
ATOM 1380 C CA . ALA A 1 182 ? -10.832 2.799 20.331 1.00 79.50 182 ALA A CA 1
ATOM 1381 C C . ALA A 1 182 ? -12.323 3.088 20.088 1.00 79.50 182 ALA A C 1
ATOM 1383 O O . ALA A 1 182 ? -13.066 3.299 21.035 1.00 79.50 182 ALA A O 1
ATOM 1384 N N . ALA A 1 183 ? -12.783 3.081 18.832 1.00 76.44 183 ALA A N 1
ATOM 1385 C CA . ALA A 1 183 ? -14.172 3.382 18.481 1.00 76.44 183 ALA A CA 1
ATOM 1386 C C . ALA A 1 183 ? -15.137 2.188 18.634 1.00 76.44 183 ALA A C 1
ATOM 1388 O O . ALA A 1 183 ? -16.323 2.321 18.312 1.00 76.44 183 ALA A O 1
ATOM 1389 N N . VAL A 1 184 ? -14.649 1.014 19.053 1.00 74.94 184 VAL A N 1
ATOM 1390 C CA . VAL A 1 184 ? -15.446 -0.217 19.159 1.00 74.94 184 VAL A CA 1
ATOM 1391 C C . VAL A 1 184 ? -15.358 -0.844 20.558 1.00 74.94 184 VAL A C 1
ATOM 1393 O O . VAL A 1 184 ? -14.332 -0.728 21.229 1.00 74.94 184 VAL A O 1
ATOM 1396 N N . PRO A 1 185 ? -16.405 -1.558 21.013 1.00 75.56 185 PRO A N 1
ATOM 1397 C CA . PRO A 1 185 ? -16.379 -2.281 22.283 1.00 75.56 185 PRO A CA 1
ATOM 1398 C C . PRO A 1 185 ? -15.300 -3.377 22.332 1.00 75.56 185 PRO A C 1
ATOM 1400 O O . PRO A 1 185 ? -14.975 -3.984 21.314 1.00 75.56 185 PRO A O 1
ATOM 1403 N N . ASN A 1 186 ? -14.821 -3.733 23.532 1.00 74.56 186 ASN A N 1
ATOM 1404 C CA . ASN A 1 186 ? -13.712 -4.690 23.747 1.00 74.56 186 ASN A CA 1
ATOM 1405 C C . ASN A 1 186 ? -13.922 -6.039 23.064 1.00 74.56 186 ASN A C 1
ATOM 1407 O O . ASN A 1 186 ? -12.978 -6.620 22.537 1.00 74.56 186 ASN A O 1
ATOM 1411 N N . HIS A 1 187 ? -15.162 -6.522 23.075 1.00 76.50 187 HIS A N 1
ATOM 1412 C CA . HIS A 1 187 ? -15.525 -7.804 22.485 1.00 76.50 187 HIS A CA 1
ATOM 1413 C C . HIS A 1 187 ? -15.551 -7.771 20.945 1.00 76.50 187 HIS A C 1
ATOM 1415 O O . HIS A 1 187 ? -15.497 -8.826 20.323 1.00 76.50 187 HIS A O 1
ATOM 1421 N N . GLU A 1 188 ? -15.581 -6.585 20.322 1.00 78.31 188 GLU A N 1
ATOM 1422 C CA . GLU A 1 188 ? -15.616 -6.399 18.862 1.00 78.31 188 GLU A CA 1
ATOM 1423 C C . GLU A 1 188 ? -14.269 -5.922 18.278 1.00 78.31 188 GLU A C 1
ATOM 1425 O O . GLU A 1 188 ? -14.114 -5.877 17.057 1.00 78.31 188 GLU A O 1
ATOM 1430 N N . ILE A 1 189 ? -13.255 -5.628 19.108 1.00 81.62 189 ILE A N 1
ATOM 1431 C CA . ILE A 1 189 ? -11.923 -5.163 18.658 1.00 81.62 189 ILE A CA 1
ATOM 1432 C C . ILE A 1 189 ? -11.266 -6.141 17.680 1.00 81.62 189 ILE A C 1
ATOM 1434 O O . ILE A 1 189 ? -10.658 -5.719 16.690 1.00 81.62 189 ILE A O 1
ATOM 1438 N N . GLY A 1 190 ? -11.391 -7.446 17.938 1.00 82.31 190 GLY A N 1
ATOM 1439 C CA . GLY A 1 190 ? -10.850 -8.481 17.055 1.00 82.31 190 GLY A CA 1
ATOM 1440 C C . GLY A 1 190 ? -11.478 -8.429 15.661 1.00 82.31 190 GLY A C 1
ATOM 1441 O O . GLY A 1 190 ? -10.767 -8.460 14.657 1.00 82.31 190 GLY A O 1
ATOM 1442 N N . ILE A 1 191 ? -12.799 -8.254 15.602 1.00 79.81 191 ILE A N 1
ATOM 1443 C CA . ILE A 1 191 ? -13.563 -8.154 14.355 1.00 79.81 191 ILE A CA 1
ATOM 1444 C C . ILE A 1 191 ? -13.198 -6.873 13.597 1.00 79.81 191 ILE A C 1
ATOM 1446 O O . ILE A 1 191 ? -12.894 -6.925 12.406 1.00 79.81 191 ILE A O 1
ATOM 1450 N N . ALA A 1 192 ? -13.156 -5.730 14.286 1.00 80.19 192 ALA A N 1
ATOM 1451 C CA . ALA A 1 192 ? -12.773 -4.458 13.678 1.00 80.19 192 ALA A CA 1
ATOM 1452 C C . ALA A 1 192 ? -11.348 -4.515 13.103 1.00 80.19 192 ALA A C 1
ATOM 1454 O O . ALA A 1 192 ? -11.097 -4.083 11.978 1.00 80.19 192 ALA A O 1
ATOM 1455 N N . THR A 1 193 ? -10.415 -5.134 13.829 1.00 84.88 193 THR A N 1
ATOM 1456 C CA . THR A 1 193 ? -9.037 -5.323 13.356 1.00 84.88 193 THR A CA 1
ATOM 1457 C C . THR A 1 193 ? -8.981 -6.235 12.128 1.00 84.88 193 THR A C 1
ATOM 1459 O O . THR A 1 193 ? -8.283 -5.921 11.162 1.00 84.88 193 THR A O 1
ATOM 1462 N N . ALA A 1 194 ? -9.746 -7.329 12.115 1.00 84.38 194 ALA A N 1
ATOM 1463 C CA . ALA A 1 194 ? -9.848 -8.205 10.950 1.00 84.38 194 ALA A CA 1
ATOM 1464 C C . ALA A 1 194 ? -10.419 -7.465 9.728 1.00 84.38 194 ALA A C 1
ATOM 1466 O O . ALA A 1 194 ? -9.901 -7.615 8.619 1.00 84.38 194 ALA A O 1
ATOM 1467 N N . MET A 1 195 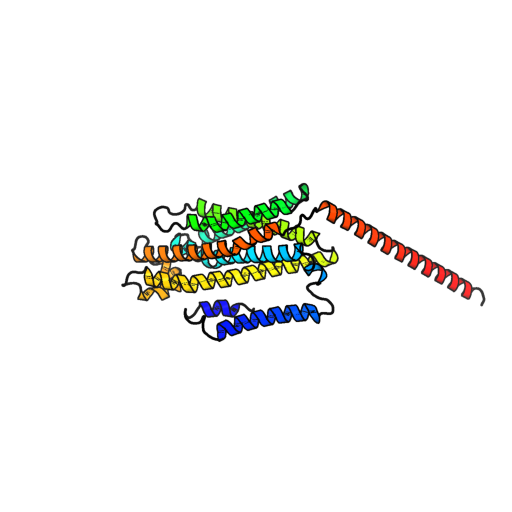? -11.422 -6.605 9.926 1.00 82.69 195 MET A N 1
ATOM 1468 C CA . MET A 1 195 ? -11.995 -5.756 8.877 1.00 82.69 195 MET A CA 1
ATOM 1469 C C . MET A 1 195 ? -10.966 -4.759 8.320 1.00 82.69 195 MET A C 1
ATOM 1471 O O . MET A 1 195 ? -10.863 -4.587 7.102 1.00 82.69 195 MET A O 1
ATOM 1475 N N . PHE A 1 196 ? -10.153 -4.153 9.185 1.00 85.75 196 PHE A N 1
ATOM 1476 C CA . PHE A 1 196 ? -9.078 -3.240 8.790 1.00 85.75 196 PHE A CA 1
ATOM 1477 C C . PHE A 1 196 ? -8.011 -3.928 7.937 1.00 85.75 196 PHE A C 1
ATOM 1479 O O . PHE A 1 196 ? -7.643 -3.439 6.867 1.00 85.75 196 PHE A O 1
ATOM 1486 N N . LEU A 1 197 ? -7.534 -5.092 8.385 1.00 86.88 197 LEU A N 1
ATOM 1487 C CA . LEU A 1 197 ? -6.541 -5.878 7.655 1.00 86.88 197 LEU A CA 1
ATOM 1488 C C . LEU A 1 197 ? -7.103 -6.397 6.327 1.00 86.88 197 LEU A C 1
ATOM 1490 O O . LEU A 1 197 ? -6.411 -6.345 5.310 1.00 86.88 197 LEU A O 1
ATOM 1494 N N . SER A 1 198 ? -8.370 -6.815 6.310 1.00 84.56 198 SER A N 1
ATOM 1495 C CA . SER A 1 198 ? -9.062 -7.243 5.089 1.00 84.56 198 SER A CA 1
ATOM 1496 C C . SER A 1 198 ? -9.195 -6.098 4.085 1.00 84.56 198 SER A C 1
ATOM 1498 O O . SER A 1 198 ? -8.912 -6.285 2.904 1.00 84.56 198 SER A O 1
ATOM 1500 N N . SER A 1 199 ? -9.537 -4.893 4.553 1.00 83.94 199 SER A N 1
ATOM 1501 C CA . SER A 1 199 ? -9.617 -3.683 3.720 1.00 83.94 199 SER A CA 1
ATOM 1502 C C . SER A 1 199 ? -8.253 -3.305 3.135 1.00 83.94 199 SER A C 1
ATOM 1504 O O . SER A 1 199 ? -8.145 -2.980 1.955 1.00 83.94 199 SER A O 1
ATOM 1506 N N . SER A 1 200 ? -7.188 -3.411 3.936 1.00 87.38 200 SER A N 1
ATOM 1507 C CA . SER A 1 200 ? -5.808 -3.208 3.480 1.00 87.38 200 SER A CA 1
ATOM 1508 C C . SER A 1 200 ? -5.399 -4.236 2.415 1.00 87.38 200 SER A C 1
ATOM 1510 O O . SER A 1 200 ? -4.874 -3.873 1.362 1.00 87.38 200 SER A O 1
ATOM 1512 N N . GLY A 1 201 ? -5.698 -5.520 2.639 1.00 83.38 201 GLY A N 1
ATOM 1513 C CA . GLY A 1 201 ? -5.432 -6.589 1.673 1.00 83.38 201 GLY A CA 1
ATOM 1514 C C . GLY A 1 201 ? -6.215 -6.418 0.369 1.00 83.38 201 GLY A C 1
ATOM 1515 O O . GLY A 1 201 ? -5.658 -6.601 -0.715 1.00 83.38 201 GLY A O 1
ATOM 1516 N N . PHE A 1 202 ? -7.482 -6.010 0.457 1.00 84.12 202 PHE A N 1
ATOM 1517 C CA . PHE A 1 202 ? -8.308 -5.677 -0.701 1.00 84.12 202 PHE A CA 1
ATOM 1518 C C . PHE A 1 202 ? -7.707 -4.517 -1.503 1.00 84.12 202 PHE A C 1
ATOM 1520 O O . PHE A 1 202 ? -7.478 -4.663 -2.703 1.00 84.12 202 PHE A O 1
ATOM 1527 N N . GLY A 1 203 ? -7.354 -3.414 -0.838 1.00 79.75 203 GLY A N 1
ATOM 1528 C CA . GLY A 1 203 ? -6.690 -2.278 -1.475 1.00 79.75 203 GLY A CA 1
ATOM 1529 C C . GLY A 1 203 ? -5.393 -2.681 -2.175 1.00 79.75 203 GLY A C 1
ATOM 1530 O O . GLY A 1 203 ? -5.201 -2.370 -3.349 1.00 79.75 203 GLY A O 1
ATOM 1531 N N . ALA A 1 204 ? -4.535 -3.455 -1.504 1.00 84.50 204 ALA A N 1
ATOM 1532 C CA . ALA A 1 204 ? -3.279 -3.930 -2.082 1.00 84.50 204 ALA A CA 1
ATOM 1533 C C . ALA A 1 204 ? -3.483 -4.763 -3.357 1.00 84.50 204 ALA A C 1
ATOM 1535 O O . ALA A 1 204 ? -2.754 -4.628 -4.340 1.00 84.50 204 ALA A O 1
ATOM 1536 N N . ASN A 1 205 ? -4.503 -5.612 -3.355 1.00 80.69 205 ASN A N 1
ATOM 1537 C CA . ASN A 1 205 ? -4.865 -6.447 -4.489 1.00 80.69 205 ASN A CA 1
ATOM 1538 C C . ASN A 1 205 ? -5.376 -5.643 -5.692 1.00 80.69 205 ASN A C 1
ATOM 1540 O O . ASN A 1 205 ? -4.968 -5.906 -6.829 1.00 80.69 205 ASN A O 1
ATOM 1544 N N . VAL A 1 206 ? -6.231 -4.650 -5.442 1.00 81.19 206 VAL A N 1
ATOM 1545 C CA . VAL A 1 206 ? -6.691 -3.713 -6.476 1.00 81.19 206 VAL A CA 1
ATOM 1546 C C . VAL A 1 206 ? -5.502 -2.933 -7.035 1.00 81.19 206 VAL A C 1
ATOM 1548 O O . VAL A 1 206 ? -5.330 -2.872 -8.249 1.00 81.19 206 VAL A O 1
ATOM 1551 N N . GLY A 1 207 ? -4.618 -2.432 -6.169 1.00 78.50 207 GLY A N 1
ATOM 1552 C CA . GLY A 1 207 ? -3.417 -1.711 -6.586 1.00 78.50 207 GLY A CA 1
ATOM 1553 C C . GLY A 1 207 ? -2.499 -2.551 -7.474 1.00 78.50 207 GLY A C 1
ATOM 1554 O O . GLY A 1 207 ? -2.094 -2.098 -8.539 1.00 78.50 207 GLY A O 1
ATOM 1555 N N . ASN A 1 208 ? -2.244 -3.812 -7.107 1.00 81.94 208 ASN A N 1
ATOM 1556 C CA . ASN A 1 208 ? -1.438 -4.712 -7.941 1.00 81.94 208 ASN A CA 1
ATOM 1557 C C . ASN A 1 208 ? -2.040 -4.946 -9.330 1.00 81.94 208 ASN A C 1
ATOM 1559 O O . ASN A 1 208 ? -1.323 -5.042 -10.326 1.00 81.94 208 ASN A O 1
ATOM 1563 N N . SER A 1 209 ? -3.365 -5.028 -9.387 1.00 78.56 209 SER A N 1
ATOM 1564 C CA . SER A 1 209 ? -4.113 -5.218 -10.625 1.00 78.56 209 SER A CA 1
ATOM 1565 C C . SER A 1 209 ? -3.998 -3.993 -11.536 1.00 78.56 209 SER A C 1
ATOM 1567 O O . SER A 1 209 ? -3.691 -4.134 -12.718 1.00 78.56 209 SER A O 1
ATOM 1569 N N . VAL A 1 210 ? -4.162 -2.790 -10.976 1.00 77.81 210 VAL A N 1
ATOM 1570 C CA . VAL A 1 210 ? -4.011 -1.517 -11.701 1.00 77.81 210 VAL A CA 1
ATOM 1571 C C . VAL A 1 210 ? -2.565 -1.310 -12.162 1.00 77.81 210 VAL A C 1
ATOM 1573 O O . VAL A 1 210 ? -2.335 -1.012 -13.332 1.00 77.81 210 VAL A O 1
ATOM 1576 N N . GLY A 1 211 ? -1.578 -1.524 -11.287 1.00 77.31 211 GLY A N 1
ATOM 1577 C CA . GLY A 1 211 ? -0.156 -1.398 -11.629 1.00 77.31 211 GLY A CA 1
ATOM 1578 C C . GLY A 1 211 ? 0.263 -2.355 -12.748 1.00 77.31 211 GLY A C 1
ATOM 1579 O O . GLY A 1 211 ? 0.902 -1.944 -13.718 1.00 77.31 211 GLY A O 1
ATOM 1580 N N . GLY A 1 212 ? -0.171 -3.618 -12.669 1.00 74.25 212 GLY A N 1
ATOM 1581 C CA . GLY A 1 212 ? 0.048 -4.608 -13.724 1.00 74.25 212 GLY A CA 1
ATOM 1582 C C . GLY A 1 212 ? -0.627 -4.230 -15.045 1.00 74.25 212 GLY A C 1
ATOM 1583 O O . GLY A 1 212 ? -0.008 -4.314 -16.103 1.00 74.25 212 GLY A O 1
ATOM 1584 N N . ALA A 1 213 ? -1.876 -3.768 -14.998 1.00 76.19 213 ALA A N 1
ATOM 1585 C CA . ALA A 1 213 ? -2.620 -3.317 -16.171 1.00 76.19 213 ALA A CA 1
ATOM 1586 C C . ALA A 1 213 ? -1.939 -2.155 -16.906 1.00 76.19 213 ALA A C 1
ATOM 1588 O O . ALA A 1 213 ? -1.759 -2.212 -18.127 1.00 76.19 213 ALA A O 1
ATOM 1589 N N . LEU A 1 214 ? -1.530 -1.121 -16.163 1.00 77.88 214 LEU A N 1
ATOM 1590 C CA . LEU A 1 214 ? -0.827 0.039 -16.709 1.00 77.88 214 LEU A CA 1
ATOM 1591 C C . LEU A 1 214 ? 0.475 -0.392 -17.387 1.00 77.88 214 LEU A C 1
ATOM 1593 O O . LEU A 1 214 ? 0.731 -0.023 -18.530 1.00 77.88 214 LEU A O 1
ATOM 1597 N N . TRP A 1 215 ? 1.268 -1.234 -16.732 1.00 79.88 215 TRP A N 1
ATOM 1598 C CA . TRP A 1 215 ? 2.523 -1.726 -17.294 1.00 79.88 215 TRP A CA 1
ATOM 1599 C C . TRP A 1 215 ? 2.340 -2.553 -18.561 1.00 79.88 215 TRP A C 1
ATOM 1601 O O . TRP A 1 215 ? 2.992 -2.284 -19.567 1.00 79.88 215 TRP A O 1
ATOM 1611 N N . ASN A 1 216 ? 1.416 -3.516 -18.542 1.00 77.62 216 ASN A N 1
ATOM 1612 C CA . ASN A 1 216 ? 1.140 -4.380 -19.691 1.00 77.62 216 ASN A CA 1
ATOM 1613 C C . ASN A 1 216 ? 0.554 -3.607 -20.887 1.00 77.62 216 ASN A C 1
ATOM 1615 O O . ASN A 1 216 ? 0.614 -4.087 -22.015 1.00 77.62 216 ASN A O 1
ATOM 1619 N N . THR A 1 217 ? 0.009 -2.411 -20.655 1.00 76.69 217 THR A N 1
ATOM 1620 C CA . THR A 1 217 ? -0.542 -1.549 -21.709 1.00 76.69 217 THR A CA 1
ATOM 1621 C C . THR A 1 217 ? 0.496 -0.558 -22.232 1.00 76.69 217 THR A C 1
ATOM 1623 O O . THR A 1 217 ? 0.681 -0.429 -23.442 1.00 76.69 217 THR A O 1
ATOM 1626 N N . PHE A 1 218 ? 1.184 0.155 -21.338 1.00 79.81 218 PHE A N 1
ATOM 1627 C CA . PHE A 1 218 ? 2.078 1.250 -21.712 1.00 79.81 218 PHE A CA 1
ATOM 1628 C C . PHE A 1 218 ? 3.482 0.782 -22.089 1.00 79.81 218 PHE A C 1
ATOM 1630 O O . PHE A 1 218 ? 4.057 1.348 -23.019 1.00 79.81 218 PHE A O 1
ATOM 1637 N N . LEU A 1 219 ? 4.030 -0.249 -21.435 1.00 79.31 219 LEU A N 1
ATOM 1638 C CA . LEU A 1 219 ? 5.398 -0.680 -21.719 1.00 79.31 219 LEU A CA 1
ATOM 1639 C C . LEU A 1 219 ? 5.560 -1.229 -23.148 1.00 79.31 219 LEU A C 1
ATOM 1641 O O . LEU A 1 219 ? 6.465 -0.756 -23.833 1.00 79.31 219 LEU A O 1
ATOM 1645 N N . PRO A 1 220 ? 4.708 -2.146 -23.657 1.00 78.25 220 PRO A N 1
ATOM 1646 C CA . PRO A 1 220 ? 4.842 -2.635 -25.032 1.00 78.25 220 PRO A CA 1
ATOM 1647 C C . PRO A 1 220 ? 4.690 -1.520 -26.069 1.00 78.25 220 PRO A C 1
ATOM 1649 O O . PRO A 1 220 ? 5.467 -1.450 -27.017 1.00 78.25 220 PRO A O 1
ATOM 1652 N N . ARG A 1 221 ? 3.732 -0.605 -25.858 1.00 80.81 221 ARG A N 1
ATOM 1653 C CA . ARG A 1 221 ? 3.504 0.546 -26.747 1.00 80.81 221 ARG A CA 1
ATOM 1654 C C . ARG A 1 221 ? 4.723 1.466 -26.807 1.00 80.81 221 ARG A C 1
ATOM 1656 O O . ARG A 1 221 ? 5.105 1.893 -27.889 1.00 80.81 221 ARG A O 1
ATOM 1663 N N . ARG A 1 222 ? 5.358 1.730 -25.660 1.00 81.44 222 ARG A N 1
ATOM 1664 C CA . ARG A 1 222 ? 6.561 2.572 -25.582 1.00 81.44 222 ARG A CA 1
ATOM 1665 C C . ARG A 1 222 ? 7.812 1.880 -26.107 1.00 81.44 222 ARG A C 1
ATOM 1667 O O . ARG A 1 222 ? 8.637 2.530 -26.735 1.00 81.44 222 ARG A O 1
ATOM 1674 N N . LEU A 1 223 ? 7.937 0.568 -25.911 1.00 81.75 223 LEU A N 1
ATO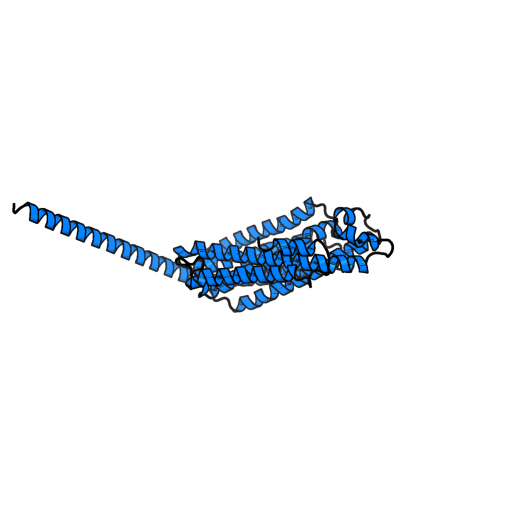M 1675 C CA . LEU A 1 223 ? 9.007 -0.206 -26.538 1.00 81.75 223 LEU A CA 1
ATOM 1676 C C . LEU A 1 223 ? 8.895 -0.134 -28.064 1.00 81.75 223 LEU A C 1
ATOM 1678 O O . LEU A 1 223 ? 9.883 0.162 -28.721 1.00 81.75 223 LEU A O 1
ATOM 1682 N N . LEU A 1 224 ? 7.699 -0.320 -28.628 1.00 83.06 224 LEU A N 1
ATOM 1683 C CA . LEU A 1 224 ? 7.481 -0.215 -30.076 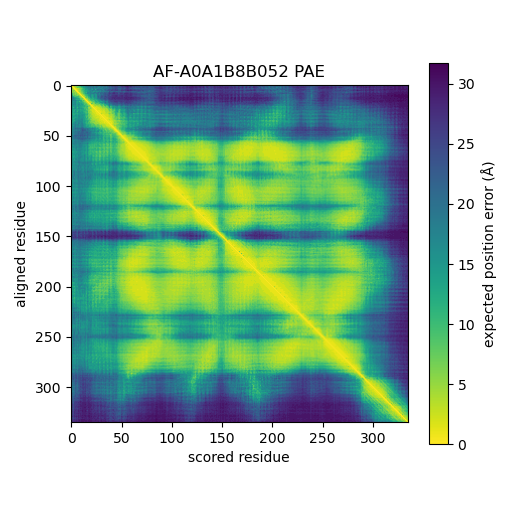1.00 83.06 224 LEU A CA 1
ATOM 1684 C C . LEU A 1 224 ? 7.766 1.186 -30.636 1.00 83.06 224 LEU A C 1
ATOM 1686 O O . LEU A 1 224 ? 8.258 1.292 -31.759 1.00 83.06 224 LEU A O 1
ATOM 1690 N N . SER A 1 225 ? 7.472 2.248 -29.878 1.00 83.62 225 SER A N 1
ATOM 1691 C CA . SER A 1 225 ? 7.720 3.625 -30.322 1.00 83.62 225 SER A CA 1
ATOM 1692 C C . SER A 1 225 ? 9.187 4.037 -30.220 1.00 83.62 225 SER A C 1
ATOM 1694 O O . SER A 1 225 ? 9.665 4.767 -31.081 1.00 83.62 225 SER A O 1
ATOM 1696 N N . ASN A 1 226 ? 9.890 3.595 -29.174 1.00 82.69 226 ASN A N 1
ATOM 1697 C CA . ASN A 1 226 ? 11.235 4.079 -28.860 1.00 82.69 226 ASN A CA 1
ATOM 1698 C C . ASN A 1 226 ? 12.352 3.176 -29.406 1.00 82.69 226 ASN A C 1
ATOM 1700 O O . ASN A 1 226 ? 13.480 3.643 -29.536 1.00 82.69 226 ASN A O 1
ATOM 1704 N N . LEU A 1 227 ? 12.082 1.894 -29.692 1.00 83.94 227 LEU A N 1
ATOM 1705 C CA . LEU A 1 227 ? 13.093 0.979 -30.233 1.00 83.94 227 LEU A CA 1
ATOM 1706 C C . LEU A 1 227 ? 13.483 1.358 -31.678 1.00 83.94 227 LEU A C 1
ATOM 1708 O O . LEU A 1 227 ? 12.601 1.681 -32.483 1.00 83.94 227 LEU A O 1
ATOM 1712 N N . PRO A 1 228 ? 14.776 1.243 -32.043 1.00 82.50 228 PRO A N 1
ATOM 1713 C CA . PRO A 1 228 ? 15.227 1.335 -33.432 1.00 82.50 228 PRO A CA 1
ATOM 1714 C C . PRO A 1 228 ? 14.512 0.309 -34.318 1.00 82.50 228 PRO A C 1
ATOM 1716 O O . PRO A 1 228 ? 14.167 -0.776 -33.847 1.00 82.50 228 PRO A O 1
ATOM 1719 N N . GLU A 1 229 ? 14.317 0.607 -35.607 1.00 78.81 229 GLU A N 1
ATOM 1720 C CA . GLU A 1 229 ? 13.584 -0.290 -36.521 1.00 78.81 229 GLU A CA 1
ATOM 1721 C C . GLU A 1 229 ? 14.156 -1.710 -36.577 1.00 78.81 229 GLU A C 1
ATOM 1723 O O . GLU A 1 229 ? 13.392 -2.672 -36.623 1.00 78.81 229 GLU A O 1
ATOM 1728 N N . SER A 1 230 ? 15.480 -1.841 -36.455 1.00 74.81 230 SER A N 1
ATOM 1729 C CA . SER A 1 230 ? 16.191 -3.121 -36.389 1.00 74.81 230 SER A CA 1
ATOM 1730 C C . SER A 1 230 ? 15.773 -4.008 -35.211 1.00 74.81 230 SER A C 1
ATOM 1732 O O . SER A 1 230 ? 15.847 -5.229 -35.312 1.00 74.81 230 SER A O 1
ATOM 1734 N N . ASP A 1 231 ? 15.316 -3.417 -34.102 1.00 78.38 231 ASP A N 1
ATOM 1735 C CA . ASP A 1 231 ? 15.003 -4.120 -32.853 1.0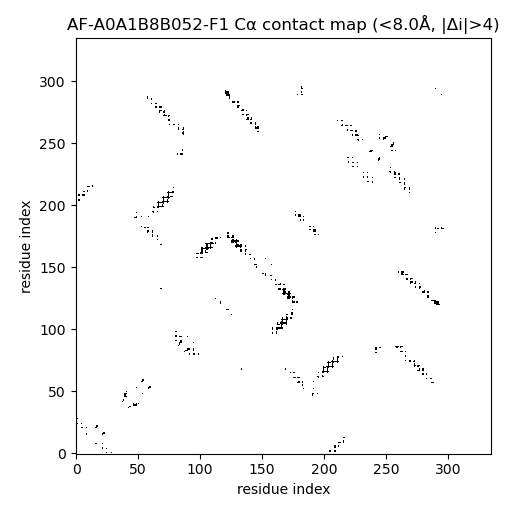0 78.38 231 ASP A CA 1
ATOM 1736 C C . ASP A 1 231 ? 13.509 -4.111 -32.495 1.00 78.38 231 ASP A C 1
ATOM 1738 O O . ASP A 1 231 ? 13.100 -4.762 -31.528 1.00 78.38 231 ASP A O 1
ATOM 1742 N N . LYS A 1 232 ? 12.652 -3.439 -33.279 1.00 78.25 232 LYS A N 1
ATOM 1743 C CA . LYS A 1 232 ? 11.193 -3.419 -33.043 1.00 78.25 232 LYS A CA 1
ATOM 1744 C C . LYS A 1 232 ? 10.581 -4.824 -33.041 1.00 78.25 232 LYS A C 1
ATOM 1746 O O . LYS A 1 232 ? 9.685 -5.089 -32.235 1.00 78.25 232 LYS A O 1
ATOM 1751 N N . ALA A 1 233 ? 11.099 -5.745 -33.858 1.00 76.06 233 ALA A N 1
ATOM 1752 C CA . ALA A 1 233 ? 10.678 -7.151 -33.871 1.00 76.06 233 ALA A CA 1
ATOM 1753 C C . ALA A 1 233 ? 10.950 -7.870 -32.530 1.00 76.06 233 ALA A C 1
ATOM 1755 O O . ALA A 1 233 ? 10.184 -8.741 -32.118 1.00 76.06 233 ALA A O 1
ATOM 1756 N N . ASN A 1 234 ? 11.984 -7.443 -31.795 1.00 78.06 234 ASN A N 1
ATOM 1757 C CA . ASN A 1 234 ? 12.374 -8.007 -30.501 1.00 78.06 234 ASN A CA 1
ATOM 1758 C C . ASN A 1 234 ? 11.605 -7.397 -29.315 1.00 78.06 234 ASN A C 1
ATOM 1760 O O . ASN A 1 234 ? 11.712 -7.896 -28.193 1.00 78.06 234 ASN A O 1
ATOM 1764 N N . SER A 1 235 ? 10.785 -6.363 -29.537 1.00 74.38 235 SER A N 1
ATOM 1765 C CA . SER A 1 235 ? 10.018 -5.655 -28.494 1.00 74.38 235 SER A CA 1
ATOM 1766 C C . SER A 1 235 ? 9.208 -6.588 -27.582 1.00 74.38 235 SER A C 1
ATOM 1768 O O . SER A 1 235 ? 9.199 -6.421 -26.361 1.00 74.38 235 SER A O 1
ATOM 1770 N N . THR A 1 236 ? 8.582 -7.623 -28.149 1.00 73.31 236 THR A N 1
ATOM 1771 C CA . THR A 1 236 ? 7.775 -8.593 -27.391 1.00 73.31 236 THR A CA 1
ATOM 1772 C C . THR A 1 236 ? 8.646 -9.520 -26.537 1.00 73.31 236 THR A C 1
ATOM 1774 O O . THR A 1 236 ? 8.256 -9.887 -25.428 1.00 73.31 236 THR A O 1
ATOM 1777 N N . ALA A 1 237 ? 9.843 -9.875 -27.014 1.00 73.25 237 ALA A N 1
ATOM 1778 C CA . ALA A 1 237 ? 10.810 -10.668 -26.254 1.00 73.25 237 ALA A CA 1
ATOM 1779 C C . ALA A 1 237 ? 11.420 -9.851 -25.101 1.00 73.25 237 ALA A C 1
ATOM 1781 O O . ALA A 1 237 ? 11.492 -10.341 -23.973 1.00 73.25 237 ALA A O 1
ATOM 1782 N N . ILE A 1 238 ? 11.754 -8.581 -25.359 1.00 74.44 238 ILE A N 1
ATOM 1783 C CA . ILE A 1 238 ? 12.252 -7.615 -24.364 1.00 74.44 238 ILE A CA 1
ATOM 1784 C C . ILE A 1 238 ? 11.203 -7.352 -23.274 1.00 74.44 238 ILE A C 1
ATOM 1786 O O . ILE A 1 238 ? 11.535 -7.242 -22.095 1.00 74.44 238 ILE A O 1
ATOM 1790 N N . PHE A 1 239 ? 9.925 -7.273 -23.647 1.00 73.12 239 PHE A N 1
ATOM 1791 C CA . PHE A 1 239 ? 8.830 -7.112 -22.694 1.00 73.12 239 PHE A CA 1
ATOM 1792 C C . PHE A 1 239 ? 8.632 -8.352 -21.806 1.00 73.12 239 PHE A C 1
ATOM 1794 O O . PHE A 1 239 ? 8.400 -8.227 -20.605 1.00 73.12 239 PHE A O 1
ATOM 1801 N N . ARG A 1 240 ? 8.722 -9.557 -22.386 1.00 70.38 240 ARG A N 1
ATOM 1802 C CA . ARG A 1 240 ? 8.481 -10.821 -21.669 1.00 70.38 240 ARG A CA 1
ATOM 1803 C C . ARG A 1 240 ? 9.624 -11.233 -20.744 1.00 70.38 240 ARG A C 1
ATOM 1805 O O . ARG A 1 240 ? 9.384 -12.001 -19.815 1.00 70.38 240 ARG A O 1
ATOM 1812 N N . SER A 1 241 ? 10.845 -10.767 -21.002 1.00 72.81 241 SER A N 1
ATOM 1813 C CA . SER A 1 241 ? 12.043 -11.215 -20.297 1.00 72.81 241 SER A CA 1
ATOM 1814 C C . SER A 1 241 ? 12.930 -10.046 -19.880 1.00 72.81 241 SER A C 1
ATOM 1816 O O . SER A 1 241 ? 13.579 -9.396 -20.698 1.00 72.81 241 SER A O 1
ATOM 1818 N N . ILE A 1 242 ? 13.025 -9.846 -18.563 1.00 72.00 242 ILE A N 1
ATOM 1819 C CA . ILE A 1 242 ? 13.957 -8.897 -17.937 1.00 72.00 242 ILE A CA 1
ATOM 1820 C C . ILE A 1 242 ? 15.408 -9.253 -18.304 1.00 72.00 242 ILE A C 1
ATOM 1822 O O . ILE A 1 242 ? 16.214 -8.360 -18.550 1.00 72.00 242 ILE A O 1
ATOM 1826 N N . VAL A 1 243 ? 15.724 -10.549 -18.418 1.00 71.38 243 VAL A N 1
ATOM 1827 C CA . VAL A 1 243 ? 17.057 -11.044 -18.808 1.00 71.38 243 VAL A CA 1
ATOM 1828 C C . VAL A 1 243 ? 17.397 -10.621 -20.237 1.00 71.38 243 VAL A C 1
ATOM 1830 O O . VAL A 1 243 ? 18.502 -10.159 -20.498 1.00 71.38 243 VAL A O 1
ATOM 1833 N N . THR A 1 244 ? 16.426 -10.69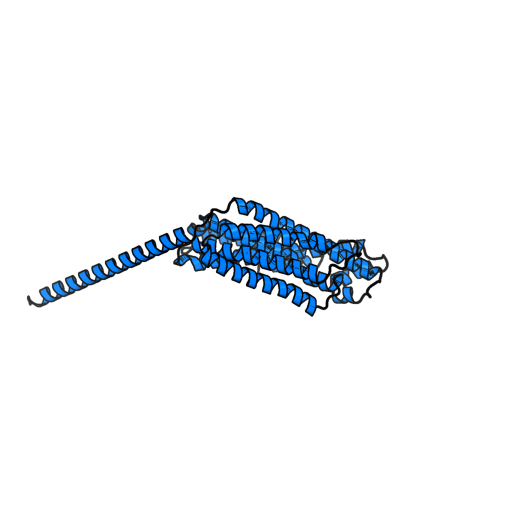6 -21.151 1.00 71.62 244 THR A N 1
ATOM 1834 C CA . THR A 1 244 ? 16.586 -10.248 -22.543 1.00 71.62 244 THR A CA 1
ATOM 1835 C C . THR A 1 244 ? 16.699 -8.729 -22.628 1.00 71.62 244 THR A C 1
ATOM 1837 O O . THR A 1 244 ? 17.459 -8.212 -23.434 1.00 71.62 244 THR A O 1
ATOM 1840 N N . ALA A 1 245 ? 16.001 -7.985 -21.768 1.00 68.62 245 ALA A N 1
ATOM 1841 C CA . ALA A 1 245 ? 16.200 -6.542 -21.678 1.00 68.62 245 ALA A CA 1
ATOM 1842 C C . ALA A 1 245 ? 17.619 -6.190 -21.184 1.00 68.62 245 ALA A C 1
ATOM 1844 O O . ALA A 1 245 ? 18.207 -5.222 -21.666 1.00 68.62 245 ALA A O 1
ATOM 1845 N N . GLN A 1 246 ? 18.170 -6.963 -20.240 1.00 72.50 246 GLN A N 1
ATOM 1846 C CA . GLN A 1 246 ? 19.500 -6.765 -19.647 1.00 72.50 246 GLN A CA 1
ATOM 1847 C C . GLN A 1 246 ? 20.666 -7.277 -20.505 1.00 72.50 246 GLN A C 1
ATOM 1849 O O . GLN A 1 246 ? 21.787 -6.818 -20.305 1.00 72.50 246 GLN A O 1
ATOM 1854 N N . SER A 1 247 ? 20.433 -8.181 -21.462 1.00 76.06 247 SER A N 1
ATOM 1855 C CA . SER A 1 247 ? 21.497 -8.699 -22.335 1.00 76.06 247 SER A CA 1
ATOM 1856 C C . SER A 1 247 ? 22.055 -7.651 -23.306 1.00 76.06 247 SER A C 1
ATOM 1858 O O . SER A 1 247 ? 23.157 -7.820 -23.823 1.00 76.06 247 SER A O 1
ATOM 1860 N N . TYR A 1 248 ? 21.322 -6.559 -23.549 1.00 73.88 248 TYR A N 1
ATOM 1861 C CA . TYR A 1 248 ? 21.801 -5.433 -24.351 1.00 73.88 248 TYR A CA 1
ATOM 1862 C C . TYR A 1 248 ? 22.820 -4.593 -23.566 1.00 73.88 248 TYR A C 1
ATOM 1864 O O . TYR A 1 248 ? 22.558 -4.160 -22.440 1.00 73.88 248 TYR A O 1
ATOM 1872 N N . LYS A 1 249 ? 23.982 -4.325 -24.176 1.00 74.38 249 LYS A N 1
ATOM 1873 C CA . LYS A 1 249 ? 25.066 -3.548 -23.551 1.00 74.38 249 LYS A CA 1
ATOM 1874 C C . LYS A 1 249 ? 24.631 -2.106 -23.254 1.00 74.38 249 LYS A C 1
ATOM 1876 O O . LYS A 1 249 ? 23.968 -1.467 -24.073 1.00 74.38 249 LYS A O 1
ATOM 1881 N N . LEU A 1 250 ? 25.037 -1.593 -22.088 1.00 71.94 250 LEU A N 1
ATOM 1882 C CA . LEU A 1 250 ? 24.876 -0.183 -21.704 1.00 71.94 250 LEU A CA 1
ATOM 1883 C C . LEU A 1 250 ? 25.550 0.743 -22.730 1.00 71.94 250 LEU A C 1
ATOM 1885 O O . LEU A 1 250 ? 26.648 0.442 -23.191 1.00 71.94 250 LEU A O 1
ATOM 1889 N N . GLY A 1 251 ? 24.876 1.842 -23.085 1.00 69.12 251 GLY A N 1
ATOM 1890 C CA . GLY A 1 251 ? 25.339 2.810 -24.088 1.00 69.12 251 GLY A CA 1
ATOM 1891 C C . GLY A 1 251 ? 25.005 2.452 -25.539 1.00 69.12 251 GLY A C 1
ATOM 1892 O O . GLY A 1 251 ? 25.415 3.162 -26.452 1.00 69.12 251 GLY A O 1
ATOM 1893 N N . THR A 1 252 ? 24.278 1.355 -25.781 1.00 79.81 252 THR A N 1
ATOM 1894 C CA . THR A 1 252 ? 23.712 1.087 -27.112 1.00 79.81 252 THR A CA 1
ATOM 1895 C C . THR A 1 252 ? 22.387 1.839 -27.293 1.00 79.81 252 THR A C 1
ATOM 1897 O O . THR A 1 252 ? 21.601 1.896 -26.340 1.00 79.81 252 THR A O 1
ATOM 1900 N N . PRO A 1 253 ? 22.067 2.331 -28.509 1.00 79.31 253 PRO A N 1
ATOM 1901 C CA . PRO A 1 253 ? 20.800 3.019 -28.783 1.00 79.31 253 PRO A CA 1
ATOM 1902 C C . PRO A 1 253 ? 19.574 2.197 -28.365 1.00 79.31 253 PRO A C 1
ATOM 1904 O O . PRO A 1 253 ? 18.613 2.722 -27.806 1.00 79.31 253 PRO A O 1
ATOM 1907 N N . THR A 1 254 ? 19.635 0.877 -28.563 1.00 79.94 254 THR A N 1
ATOM 1908 C CA . THR A 1 254 ? 18.588 -0.066 -28.161 1.00 79.94 254 THR A CA 1
ATOM 1909 C C . THR A 1 254 ? 18.436 -0.136 -26.640 1.00 79.94 254 THR A C 1
ATOM 1911 O O . THR A 1 254 ? 17.317 -0.107 -26.131 1.00 79.94 254 THR A O 1
ATOM 1914 N N . ARG A 1 255 ? 19.538 -0.177 -25.879 1.00 78.75 255 ARG A N 1
ATOM 1915 C CA . ARG A 1 255 ? 19.494 -0.211 -24.409 1.00 78.75 255 ARG A CA 1
ATOM 1916 C C . ARG A 1 255 ? 18.969 1.096 -23.821 1.00 78.75 255 ARG A C 1
ATOM 1918 O O . ARG A 1 255 ? 18.193 1.053 -22.867 1.00 78.75 255 ARG A O 1
ATOM 1925 N N . ASP A 1 256 ? 19.331 2.231 -24.406 1.00 79.50 256 ASP A N 1
ATOM 1926 C CA . ASP A 1 256 ? 18.856 3.541 -23.957 1.00 79.50 256 ASP A CA 1
ATOM 1927 C C . ASP A 1 256 ? 17.364 3.734 -24.260 1.00 79.50 256 ASP A C 1
ATOM 1929 O O . ASP A 1 256 ? 16.611 4.173 -23.388 1.00 79.50 256 ASP A O 1
ATOM 1933 N N . ALA A 1 257 ? 16.897 3.272 -25.424 1.00 79.12 257 ALA A N 1
ATOM 1934 C CA . ALA A 1 257 ? 15.475 3.215 -25.764 1.00 79.12 257 ALA A CA 1
ATOM 1935 C C . ALA A 1 257 ? 14.662 2.320 -24.808 1.00 79.12 257 ALA A C 1
ATOM 1937 O O . ALA A 1 257 ? 13.549 2.675 -24.397 1.00 79.12 257 ALA A O 1
ATOM 1938 N N . ILE A 1 258 ? 15.214 1.167 -24.410 1.00 80.19 258 ILE A N 1
ATOM 1939 C CA . ILE A 1 258 ? 14.604 0.282 -23.406 1.00 80.19 258 ILE A CA 1
ATOM 1940 C C . ILE A 1 258 ? 14.534 1.000 -22.054 1.00 80.19 258 ILE A C 1
ATOM 1942 O O . ILE A 1 258 ? 13.464 1.059 -21.446 1.00 80.19 258 ILE A O 1
ATOM 1946 N N . ASN A 1 259 ? 15.637 1.599 -21.599 1.00 79.31 259 ASN A N 1
ATOM 1947 C CA . ASN A 1 259 ? 15.696 2.325 -20.330 1.00 79.31 259 ASN A CA 1
ATOM 1948 C C . ASN A 1 259 ? 14.682 3.476 -20.286 1.00 79.31 259 ASN A C 1
ATOM 1950 O O . ASN A 1 259 ? 13.963 3.617 -19.295 1.00 79.31 259 ASN A O 1
ATOM 1954 N N . LEU A 1 260 ? 14.573 4.252 -21.366 1.00 79.75 260 LEU A N 1
ATOM 1955 C CA . LEU A 1 260 ? 13.602 5.336 -21.509 1.00 79.75 260 LEU A CA 1
ATOM 1956 C C . LEU A 1 260 ? 12.157 4.820 -21.433 1.00 79.75 260 LEU A C 1
ATOM 1958 O O . LEU A 1 260 ? 11.330 5.372 -20.705 1.00 79.75 260 LEU A O 1
ATOM 1962 N N . SER A 1 261 ? 11.860 3.720 -22.127 1.00 80.81 261 SER A N 1
ATOM 1963 C CA . SER A 1 261 ? 10.528 3.099 -22.132 1.00 80.81 261 SER A CA 1
ATOM 1964 C C . SER A 1 261 ? 10.119 2.601 -20.743 1.00 80.81 261 SER A C 1
ATOM 1966 O O . SER A 1 261 ? 8.979 2.810 -20.314 1.00 80.81 261 SER A O 1
ATOM 1968 N N . TYR A 1 262 ? 11.058 2.002 -20.008 1.00 79.06 262 TYR A N 1
ATOM 1969 C CA . TYR A 1 262 ? 10.863 1.560 -18.626 1.00 79.06 262 TYR A CA 1
ATOM 1970 C C . TYR A 1 262 ? 10.693 2.750 -17.661 1.00 79.06 262 TYR A C 1
ATOM 1972 O O . TYR A 1 262 ? 9.759 2.740 -16.859 1.00 79.06 262 TYR A O 1
ATOM 1980 N N . ARG A 1 263 ? 11.523 3.803 -17.767 1.00 76.88 263 ARG A N 1
ATOM 1981 C CA . ARG A 1 263 ? 11.420 5.042 -16.959 1.00 76.88 263 ARG A CA 1
ATOM 1982 C C . ARG A 1 263 ? 10.086 5.737 -17.146 1.00 76.88 263 ARG A C 1
ATOM 1984 O O . ARG A 1 263 ? 9.368 5.963 -16.176 1.00 76.88 263 ARG A O 1
ATOM 1991 N N . SER A 1 264 ? 9.718 6.000 -18.393 1.00 76.50 264 SER A N 1
ATOM 1992 C CA . SER A 1 264 ? 8.462 6.670 -18.710 1.00 76.50 264 SER A CA 1
ATOM 1993 C C . SER A 1 264 ? 7.264 5.864 -18.191 1.00 76.50 264 SER A C 1
ATOM 1995 O O . SER A 1 264 ? 6.318 6.424 -17.630 1.00 76.50 264 SER A O 1
ATOM 1997 N N . THR A 1 265 ? 7.291 4.529 -18.328 1.00 81.12 265 THR A N 1
ATOM 1998 C CA . THR A 1 265 ? 6.211 3.652 -17.827 1.00 81.12 265 THR A CA 1
ATOM 1999 C C . THR A 1 265 ? 6.100 3.700 -16.315 1.00 81.12 265 THR A C 1
ATOM 2001 O O . THR A 1 265 ? 5.003 3.920 -15.800 1.00 81.12 265 THR A O 1
ATOM 2004 N N . GLN A 1 266 ? 7.223 3.596 -15.607 1.00 79.94 266 GLN A N 1
ATOM 2005 C CA . GLN A 1 266 ? 7.228 3.704 -14.154 1.00 79.94 266 GLN A CA 1
ATOM 2006 C C . GLN A 1 266 ? 6.732 5.076 -13.679 1.00 79.94 266 GLN A C 1
ATOM 2008 O O . GLN A 1 266 ? 5.988 5.152 -12.705 1.00 79.94 266 GLN A O 1
ATOM 2013 N N . GLN A 1 267 ? 7.064 6.153 -14.391 1.00 78.75 267 GLN A N 1
ATOM 2014 C CA . GLN A 1 267 ? 6.578 7.494 -14.071 1.00 78.75 267 GLN A CA 1
ATOM 2015 C C . GLN A 1 267 ? 5.060 7.621 -14.264 1.00 78.75 267 GLN A C 1
ATOM 2017 O O . GLN A 1 267 ? 4.380 8.197 -13.421 1.00 78.75 267 GLN A O 1
ATOM 2022 N N . THR A 1 268 ? 4.499 7.039 -15.329 1.00 80.00 268 THR A N 1
ATOM 2023 C CA . THR A 1 268 ? 3.037 7.010 -15.538 1.00 80.00 268 THR A CA 1
ATOM 2024 C C . THR A 1 268 ? 2.326 6.233 -14.427 1.00 80.00 268 THR A C 1
ATOM 2026 O O . THR A 1 268 ? 1.290 6.671 -13.930 1.00 80.00 268 THR A O 1
ATOM 2029 N N . ILE A 1 269 ? 2.911 5.121 -13.975 1.00 81.88 269 ILE A N 1
ATOM 2030 C CA . ILE A 1 269 ? 2.401 4.353 -12.831 1.00 81.88 269 ILE A CA 1
ATOM 2031 C C . ILE A 1 269 ? 2.513 5.162 -11.530 1.00 81.88 269 ILE A C 1
ATOM 2033 O O . ILE A 1 269 ? 1.586 5.145 -10.723 1.00 81.88 269 ILE A O 1
ATOM 2037 N N . ALA A 1 270 ? 3.602 5.911 -11.335 1.00 79.81 270 ALA A N 1
ATOM 2038 C CA . ALA A 1 270 ? 3.775 6.793 -10.181 1.00 79.81 270 ALA A CA 1
ATOM 2039 C C . ALA A 1 270 ? 2.736 7.924 -10.153 1.00 79.81 270 ALA A C 1
ATOM 2041 O O . ALA A 1 270 ? 2.157 8.185 -9.101 1.00 79.81 270 ALA A O 1
ATOM 2042 N N . ILE A 1 271 ? 2.429 8.535 -11.303 1.00 80.75 271 ILE A N 1
ATOM 2043 C CA . ILE A 1 271 ? 1.346 9.523 -11.431 1.00 80.75 271 ILE A CA 1
ATOM 2044 C C . ILE A 1 271 ? 0.002 8.885 -11.067 1.00 80.75 271 ILE A C 1
ATOM 2046 O O . ILE A 1 271 ? -0.736 9.448 -10.263 1.00 80.75 271 ILE A O 1
ATOM 2050 N N . GLY A 1 272 ? -0.288 7.682 -11.575 1.00 79.75 272 GLY A N 1
ATOM 2051 C CA . GLY A 1 272 ? -1.497 6.941 -11.199 1.00 79.75 272 GLY A CA 1
ATOM 2052 C C . GLY A 1 272 ? -1.575 6.661 -9.692 1.00 79.75 272 GLY A C 1
ATOM 2053 O O . GLY A 1 272 ? -2.621 6.862 -9.077 1.00 79.75 272 GLY A O 1
ATOM 2054 N N . SER A 1 273 ? -0.455 6.274 -9.075 1.00 80.50 273 SER A N 1
ATOM 2055 C CA . SER A 1 273 ? -0.350 6.077 -7.623 1.00 80.50 273 SER A CA 1
ATOM 2056 C C . SER A 1 273 ? -0.615 7.363 -6.836 1.00 80.50 273 SER A C 1
ATOM 2058 O O . SER A 1 273 ? -1.330 7.332 -5.831 1.00 80.50 273 SER A O 1
ATOM 2060 N N . LEU A 1 274 ? -0.079 8.496 -7.303 1.00 83.50 274 LEU A N 1
ATOM 2061 C CA . LEU A 1 274 ? -0.308 9.808 -6.706 1.00 83.50 274 LEU A CA 1
ATOM 2062 C C . LEU A 1 274 ? -1.784 10.204 -6.813 1.00 83.50 274 LEU A C 1
ATOM 2064 O O . LEU A 1 274 ? -2.377 10.580 -5.804 1.00 83.50 274 LEU A O 1
ATOM 2068 N N . SER A 1 275 ? -2.411 10.045 -7.981 1.00 81.88 275 SER A N 1
ATOM 2069 C CA . SER A 1 275 ? -3.840 10.326 -8.170 1.00 81.88 275 SER A CA 1
ATOM 2070 C C . SER A 1 275 ? -4.726 9.507 -7.229 1.00 81.88 275 SER A C 1
ATOM 2072 O O . SER A 1 275 ? -5.684 10.041 -6.678 1.00 81.88 275 SER A O 1
ATOM 2074 N N . LEU A 1 276 ? -4.376 8.241 -6.977 1.00 79.38 276 LEU A N 1
ATOM 2075 C CA . LEU A 1 276 ? -5.081 7.381 -6.018 1.00 79.38 276 LEU A CA 1
ATOM 2076 C C . LEU A 1 276 ? -4.876 7.806 -4.555 1.00 79.38 276 LEU A C 1
ATOM 2078 O O . LEU A 1 276 ? -5.687 7.450 -3.702 1.00 79.38 276 LEU A O 1
ATOM 2082 N N . SER A 1 277 ? -3.819 8.569 -4.261 1.00 78.62 277 SER A N 1
ATOM 2083 C CA . SER A 1 277 ? -3.545 9.100 -2.922 1.00 78.62 277 SER A CA 1
ATOM 2084 C C . SER A 1 277 ? -4.238 10.441 -2.634 1.00 78.62 277 SER A C 1
ATOM 2086 O O . SER A 1 277 ? -4.503 10.735 -1.475 1.00 78.62 277 SER A O 1
ATOM 2088 N N . ILE A 1 278 ? -4.627 11.224 -3.650 1.00 80.75 278 ILE A N 1
ATOM 2089 C CA . ILE A 1 278 ? -5.305 12.527 -3.469 1.00 80.75 278 ILE A CA 1
ATOM 2090 C C . ILE A 1 278 ? -6.604 12.420 -2.644 1.00 80.75 278 ILE A C 1
ATOM 2092 O O . ILE A 1 278 ? -6.798 13.239 -1.742 1.00 80.75 278 ILE A O 1
ATOM 2096 N N . PRO A 1 279 ? -7.484 11.418 -2.854 1.00 81.12 279 PRO A N 1
ATOM 2097 C CA . PRO A 1 279 ? -8.682 11.273 -2.033 1.00 81.12 279 PRO A CA 1
ATOM 2098 C C . PRO A 1 279 ? -8.394 11.061 -0.536 1.00 81.12 279 PRO A C 1
ATOM 2100 O O . PRO A 1 279 ? -9.252 11.385 0.284 1.00 81.12 279 PRO A O 1
ATOM 2103 N N . LEU A 1 280 ? -7.194 10.597 -0.149 1.00 77.38 280 LEU A N 1
ATOM 2104 C CA . LEU A 1 280 ? -6.790 10.506 1.263 1.00 77.38 280 LEU A CA 1
ATOM 2105 C C . LEU A 1 280 ? -6.732 11.889 1.923 1.00 77.38 280 LEU A C 1
ATOM 2107 O O . LEU A 1 280 ? -7.150 12.041 3.071 1.00 77.38 280 LEU A O 1
ATOM 2111 N N . LEU A 1 281 ? -6.274 12.909 1.189 1.00 77.06 281 LEU A N 1
ATOM 2112 C CA . LEU A 1 281 ? -6.243 14.289 1.676 1.00 77.06 281 LEU A CA 1
ATOM 2113 C C . LEU A 1 281 ? -7.656 14.845 1.888 1.00 77.06 281 LEU A C 1
ATOM 2115 O O . LEU A 1 281 ? -7.879 15.609 2.821 1.00 77.06 281 LEU A O 1
ATOM 2119 N N . LEU A 1 282 ? -8.630 14.422 1.078 1.00 76.75 282 LEU A N 1
ATOM 2120 C CA . LEU A 1 282 ? -10.036 14.786 1.275 1.00 76.75 282 LEU A CA 1
ATOM 2121 C C . LEU A 1 282 ? -10.640 14.059 2.485 1.00 76.75 282 LEU A C 1
ATOM 2123 O O . LEU A 1 282 ? -11.341 14.671 3.292 1.00 76.75 282 LEU A O 1
ATOM 2127 N N . MET A 1 283 ? -10.328 12.770 2.666 1.00 70.94 283 MET A N 1
ATOM 2128 C CA . MET A 1 283 ? -10.784 11.994 3.828 1.00 70.94 283 MET A CA 1
ATOM 2129 C C . MET A 1 283 ? -10.255 12.552 5.155 1.00 70.94 283 MET A C 1
ATOM 2131 O O . MET A 1 283 ? -10.936 12.445 6.176 1.00 70.94 283 MET A O 1
ATOM 2135 N N . MET A 1 284 ? -9.099 13.219 5.133 1.00 68.06 284 MET A N 1
ATOM 2136 C CA . MET A 1 284 ? -8.510 13.911 6.280 1.00 68.06 284 MET A CA 1
ATOM 2137 C C . MET A 1 284 ? -9.465 14.911 6.953 1.00 68.06 284 MET A C 1
ATOM 2139 O O . MET A 1 284 ? -9.504 14.997 8.183 1.00 68.06 284 MET A O 1
ATOM 2143 N N . PHE A 1 285 ? -10.265 15.638 6.167 1.00 64.62 285 PHE A N 1
ATOM 2144 C CA . PHE A 1 285 ? -11.207 16.639 6.680 1.00 64.62 285 PHE A CA 1
ATOM 2145 C C . PHE A 1 285 ? -12.419 16.016 7.376 1.00 64.62 285 PHE A C 1
ATOM 2147 O O . PHE A 1 285 ? -13.028 16.640 8.245 1.00 64.62 285 PHE A O 1
ATOM 2154 N N . PHE A 1 286 ? -12.751 14.770 7.042 1.00 67.31 286 PHE A N 1
ATOM 2155 C CA . PHE A 1 286 ? -13.916 14.079 7.583 1.00 67.31 286 PHE A CA 1
ATOM 2156 C C . PHE A 1 286 ? -13.634 13.289 8.867 1.00 67.31 286 PHE A C 1
ATOM 2158 O O . PHE A 1 286 ? -14.585 12.847 9.516 1.00 67.31 286 PHE A O 1
ATOM 2165 N N . PHE A 1 287 ? -12.365 13.144 9.266 1.00 62.53 287 PHE A N 1
ATOM 2166 C CA . PHE A 1 287 ? -11.991 12.490 10.521 1.00 62.53 287 PHE A CA 1
ATOM 2167 C C . PHE A 1 287 ? -12.399 13.328 11.740 1.00 62.53 287 PHE A C 1
ATOM 2169 O O . PHE A 1 287 ? -11.931 14.459 11.937 1.00 62.53 287 PHE A O 1
ATOM 2176 N N . GLN A 1 288 ? -13.234 12.754 12.610 1.00 57.88 288 GLN A N 1
ATOM 2177 C CA . GLN A 1 288 ? -13.519 13.336 13.921 1.00 57.88 288 GLN A CA 1
ATOM 2178 C C . GLN A 1 288 ? -12.372 13.042 14.893 1.00 57.88 288 GLN A C 1
ATOM 2180 O O . GLN A 1 288 ? -11.744 11.986 14.841 1.00 57.88 288 GLN A O 1
ATOM 2185 N N . ASN A 1 289 ? -12.085 14.001 15.777 1.00 57.44 289 ASN A N 1
ATOM 2186 C CA . ASN A 1 289 ? -11.086 13.829 16.828 1.00 57.44 289 ASN A CA 1
ATOM 2187 C C . ASN A 1 289 ? -11.542 12.723 17.783 1.00 57.44 289 ASN A C 1
ATOM 2189 O O . ASN A 1 289 ? -12.535 12.897 18.484 1.00 57.44 289 ASN A O 1
ATOM 2193 N N . VAL A 1 290 ? -10.802 11.617 17.834 1.00 57.72 290 VAL A N 1
ATOM 2194 C CA . VAL A 1 290 ? -10.941 10.628 18.905 1.00 57.72 290 VAL A CA 1
ATOM 2195 C C . VAL A 1 290 ? -9.971 11.027 20.011 1.00 57.72 290 VAL A C 1
ATOM 2197 O O . VAL A 1 290 ? -8.753 10.970 19.821 1.00 57.72 290 VAL A O 1
ATOM 2200 N N . LYS A 1 291 ? -10.506 11.491 21.143 1.00 57.91 291 LYS A N 1
ATOM 2201 C CA . LYS A 1 291 ? -9.739 11.643 22.381 1.00 57.91 291 LYS A CA 1
ATOM 2202 C C . LYS A 1 291 ? -9.686 10.275 23.048 1.00 57.91 291 LYS A C 1
ATOM 2204 O O . LYS A 1 291 ? -10.721 9.758 23.453 1.00 57.91 291 LYS A O 1
ATOM 2209 N N . LEU A 1 292 ? -8.495 9.682 23.116 1.00 58.34 292 LEU A N 1
ATOM 2210 C CA . LEU A 1 292 ? -8.334 8.342 23.688 1.00 58.34 292 LEU A CA 1
ATOM 2211 C C . LEU A 1 292 ? -8.654 8.322 25.190 1.00 58.34 292 LEU A C 1
ATOM 2213 O O . LEU A 1 292 ? -9.142 7.322 25.687 1.00 58.34 292 LEU A O 1
ATOM 2217 N N . GLU A 1 293 ? -8.455 9.441 25.887 1.00 55.34 293 GLU A N 1
ATOM 2218 C CA . GLU A 1 293 ? -8.732 9.573 27.322 1.00 55.34 293 GLU A CA 1
ATOM 2219 C C . GLU A 1 293 ? -10.223 9.458 27.668 1.00 55.34 293 GLU A C 1
ATOM 2221 O O . GLU A 1 293 ? -10.578 8.752 28.609 1.00 55.34 293 GLU A O 1
ATOM 2226 N N . ASP A 1 294 ? -11.096 10.067 26.861 1.00 59.88 294 ASP A N 1
ATOM 2227 C CA . ASP A 1 294 ? -12.549 9.999 27.059 1.00 59.88 294 ASP A CA 1
ATOM 2228 C C . ASP A 1 294 ? -13.090 8.591 26.743 1.00 59.88 294 ASP A C 1
ATOM 2230 O O . ASP A 1 294 ? -14.024 8.112 27.391 1.00 59.88 294 ASP A O 1
ATOM 2234 N N . GLU A 1 295 ? -12.502 7.915 25.749 1.00 61.12 295 GLU A N 1
ATOM 2235 C CA . GLU A 1 295 ? -12.853 6.531 25.411 1.00 61.12 295 GLU A CA 1
ATOM 2236 C C . GLU A 1 295 ? -12.343 5.547 26.470 1.00 61.12 295 GLU A C 1
ATOM 2238 O O . GLU A 1 295 ? -13.116 4.699 26.905 1.00 61.12 295 GLU A O 1
ATOM 2243 N N . ASP A 1 296 ? -11.106 5.689 26.960 1.00 60.59 296 ASP A N 1
ATOM 2244 C CA . ASP A 1 296 ? -10.564 4.861 28.046 1.00 60.59 296 ASP A CA 1
ATOM 2245 C C . ASP A 1 296 ? -11.355 5.050 29.352 1.00 60.59 296 ASP A C 1
ATOM 2247 O O . ASP A 1 296 ? -11.657 4.070 30.035 1.00 60.59 296 ASP A O 1
ATOM 2251 N N . GLN A 1 297 ? -11.775 6.279 29.678 1.00 59.16 297 GLN A N 1
ATOM 2252 C CA . GLN A 1 297 ? -12.659 6.536 30.820 1.00 59.16 297 GLN A CA 1
ATOM 2253 C C . GLN A 1 297 ? -14.025 5.865 30.657 1.00 59.16 297 GLN A C 1
ATOM 2255 O O . GLN A 1 297 ? -14.469 5.171 31.570 1.00 59.16 297 GLN A O 1
ATOM 2260 N N . LYS A 1 298 ? -14.679 5.996 29.495 1.00 61.41 298 LYS A N 1
ATOM 2261 C CA . LYS A 1 298 ? -15.937 5.275 29.217 1.00 61.41 298 LYS A CA 1
ATOM 2262 C C . LYS A 1 298 ? -15.763 3.766 29.333 1.00 61.41 298 LYS A C 1
ATOM 2264 O O . LYS A 1 298 ? -16.642 3.084 29.853 1.00 61.41 298 LYS A O 1
ATOM 2269 N N . ARG A 1 299 ? -14.632 3.243 28.863 1.00 62.00 299 ARG A N 1
ATOM 2270 C CA . ARG A 1 299 ? -14.289 1.820 28.926 1.00 62.00 299 ARG A CA 1
ATOM 2271 C C . ARG A 1 299 ? -14.161 1.328 30.359 1.00 62.00 299 ARG A C 1
ATOM 2273 O O . ARG A 1 299 ? -14.697 0.270 30.676 1.00 62.00 299 ARG A O 1
ATOM 2280 N N . ASN A 1 300 ? -13.481 2.099 31.204 1.00 65.19 300 ASN A N 1
ATOM 2281 C CA . ASN A 1 300 ? -13.301 1.774 32.613 1.00 65.19 300 ASN A CA 1
ATOM 2282 C C . ASN A 1 300 ? -14.634 1.829 33.363 1.00 65.19 300 ASN A C 1
ATOM 2284 O O . ASN A 1 300 ? -14.955 0.885 34.073 1.00 65.19 300 ASN A O 1
ATOM 2288 N N . LEU A 1 301 ? -15.459 2.848 33.110 1.00 67.12 301 LEU A N 1
ATOM 2289 C CA . LEU A 1 301 ? -16.797 2.965 33.700 1.00 67.12 301 LEU A CA 1
ATOM 2290 C C . LEU A 1 301 ? -17.713 1.798 33.296 1.00 67.12 301 LEU A C 1
ATOM 2292 O O . LEU A 1 301 ? -18.390 1.218 34.138 1.00 67.12 301 LEU A O 1
ATOM 2296 N N . LEU A 1 302 ? -17.698 1.395 32.020 1.00 68.56 302 LEU A N 1
ATOM 2297 C CA . LEU A 1 302 ? -18.462 0.235 31.544 1.00 68.56 302 LEU A CA 1
ATOM 2298 C C . LEU A 1 302 ? -17.942 -1.086 32.125 1.00 68.56 302 LEU A C 1
ATOM 2300 O O . LEU A 1 302 ? -18.731 -1.989 32.399 1.00 68.56 302 LEU A O 1
ATOM 2304 N N . ALA A 1 303 ? -16.626 -1.224 32.299 1.00 67.56 303 ALA A N 1
ATOM 2305 C CA . ALA A 1 303 ? -16.038 -2.396 32.936 1.00 67.56 303 ALA A CA 1
ATOM 2306 C C . ALA A 1 303 ? -16.440 -2.477 34.415 1.00 67.56 303 ALA A C 1
ATOM 2308 O O . ALA A 1 303 ? -16.840 -3.547 34.870 1.00 67.56 303 ALA A O 1
ATOM 2309 N N . GLU A 1 304 ? -16.404 -1.354 35.137 1.00 70.12 304 GLU A N 1
ATOM 2310 C CA . GLU A 1 304 ? -16.879 -1.248 36.519 1.00 70.12 304 GLU A CA 1
ATOM 2311 C C . GLU A 1 304 ? -18.372 -1.568 36.634 1.00 70.12 304 GLU A C 1
ATOM 2313 O O . GLU A 1 304 ? -18.763 -2.340 37.507 1.00 70.12 304 GLU A O 1
ATOM 2318 N N . GLU A 1 305 ? -19.207 -1.070 35.720 1.00 70.38 305 GLU A N 1
ATOM 2319 C CA . GLU A 1 305 ? -20.642 -1.366 35.696 1.00 70.38 305 GLU A CA 1
ATOM 2320 C C . GLU A 1 305 ? -20.915 -2.857 35.419 1.00 70.38 305 GLU A C 1
ATOM 2322 O O . GLU A 1 305 ? -21.759 -3.478 36.068 1.00 70.38 305 GLU A O 1
ATOM 2327 N N . GLN A 1 306 ? -20.158 -3.478 34.506 1.00 70.62 306 GLN A N 1
ATOM 2328 C CA . GLN A 1 306 ? -20.253 -4.916 34.233 1.00 70.62 306 GLN A CA 1
ATOM 2329 C C . GLN A 1 306 ? -19.766 -5.771 35.407 1.00 70.62 306 GLN A C 1
ATOM 2331 O O . GLN A 1 306 ? -20.398 -6.782 35.723 1.00 70.62 306 GLN A O 1
ATOM 2336 N N . LEU A 1 307 ? -18.681 -5.367 36.071 1.00 69.50 307 LEU A N 1
ATOM 2337 C CA . LEU A 1 307 ? -18.182 -5.997 37.295 1.00 69.50 307 LEU A CA 1
ATOM 2338 C C . LEU A 1 307 ? -19.204 -5.872 38.431 1.00 69.50 307 LEU A C 1
ATOM 2340 O O . LEU A 1 307 ? -19.495 -6.864 39.100 1.00 69.50 307 LEU A O 1
ATOM 2344 N N . ALA A 1 308 ? -19.817 -4.699 38.600 1.00 70.75 308 ALA A N 1
ATOM 2345 C CA . ALA A 1 308 ? -20.868 -4.462 39.584 1.00 70.75 308 ALA A CA 1
ATOM 2346 C C . ALA A 1 308 ? -22.121 -5.309 39.299 1.00 70.75 308 ALA A C 1
ATOM 2348 O O . ALA A 1 308 ? -22.656 -5.952 40.205 1.00 70.75 308 ALA A O 1
ATOM 2349 N N . ALA A 1 309 ? -22.557 -5.391 38.038 1.00 70.38 309 ALA A N 1
ATOM 2350 C CA . ALA A 1 309 ? -23.688 -6.220 37.622 1.00 70.38 309 ALA A CA 1
ATOM 2351 C C . ALA A 1 309 ? -23.407 -7.728 37.777 1.00 70.38 309 ALA A C 1
ATOM 2353 O O . ALA A 1 309 ? -24.295 -8.493 38.170 1.00 70.38 309 ALA A O 1
ATOM 2354 N N . ALA A 1 310 ? -22.178 -8.172 37.495 1.00 67.19 310 ALA A N 1
ATOM 2355 C CA . ALA A 1 310 ? -21.745 -9.547 37.730 1.00 67.19 310 ALA A CA 1
ATOM 2356 C C . ALA A 1 310 ? -21.714 -9.873 39.232 1.00 67.19 310 ALA A C 1
ATOM 2358 O O . ALA A 1 310 ? -22.256 -10.900 39.644 1.00 67.19 310 ALA A O 1
ATOM 2359 N N . GLY A 1 311 ? -21.183 -8.965 40.057 1.00 66.19 311 GLY A N 1
ATOM 2360 C CA . GLY A 1 311 ? -21.206 -9.067 41.516 1.00 66.19 311 GLY A CA 1
ATOM 2361 C C . GLY A 1 311 ? -22.630 -9.169 42.068 1.00 66.19 311 GLY A C 1
ATOM 2362 O O . GLY A 1 311 ? -22.937 -10.096 42.812 1.00 66.19 311 GLY A O 1
ATOM 2363 N N . GLN A 1 312 ? -23.548 -8.305 41.622 1.00 61.44 312 GLN A N 1
ATOM 2364 C CA . GLN A 1 312 ? -24.961 -8.353 42.021 1.00 61.44 312 GLN A CA 1
ATOM 2365 C C . GLN A 1 312 ? -25.653 -9.673 41.649 1.00 61.44 312 GLN A C 1
ATOM 2367 O O . GLN A 1 312 ? -26.477 -10.171 42.421 1.00 61.44 312 GLN A O 1
ATOM 2372 N N . LYS A 1 313 ? -25.338 -10.258 40.485 1.00 59.22 313 LYS A N 1
ATOM 2373 C CA . LYS A 1 313 ? -25.865 -11.575 40.087 1.00 59.22 313 LYS A CA 1
ATOM 2374 C C . LYS A 1 313 ? -25.346 -12.695 40.983 1.00 59.22 313 LYS A C 1
ATOM 2376 O O . LYS A 1 313 ? -26.126 -13.584 41.315 1.00 59.22 313 LYS A O 1
ATOM 2381 N N . ILE A 1 314 ? -24.085 -12.638 41.410 1.00 60.25 314 ILE A N 1
ATOM 2382 C CA . ILE A 1 314 ? -23.505 -13.609 42.348 1.00 60.25 314 ILE A CA 1
ATOM 2383 C C . ILE A 1 314 ? -24.169 -13.478 43.726 1.00 60.25 314 ILE A C 1
ATOM 2385 O O . ILE A 1 314 ? -24.596 -14.484 44.286 1.00 60.25 314 ILE A O 1
ATOM 2389 N N . THR A 1 315 ? -24.372 -12.261 44.238 1.00 59.97 315 THR A N 1
ATOM 2390 C CA . THR A 1 315 ? -25.044 -12.031 45.532 1.00 59.97 315 THR A CA 1
ATOM 2391 C C . THR A 1 315 ? -26.524 -12.438 45.503 1.00 59.97 315 THR A C 1
ATOM 2393 O O . THR A 1 315 ? -27.038 -13.041 46.450 1.00 59.97 315 THR A O 1
ATOM 2396 N N . ARG A 1 316 ? -27.232 -12.182 44.393 1.00 57.53 316 ARG A N 1
ATOM 2397 C CA . ARG A 1 316 ? -28.608 -12.675 44.193 1.00 57.53 316 ARG A CA 1
ATOM 2398 C C . ARG A 1 316 ? -28.661 -14.197 44.049 1.00 57.53 316 ARG A C 1
ATOM 2400 O O . ARG A 1 316 ? -29.513 -14.819 44.668 1.00 57.53 316 ARG A O 1
ATOM 2407 N N . GLY A 1 317 ? -27.747 -14.803 43.295 1.00 56.59 317 GLY A N 1
ATOM 2408 C CA . GLY A 1 317 ? -27.652 -16.260 43.168 1.00 56.59 317 GLY A CA 1
ATOM 2409 C C . GLY A 1 317 ? -27.357 -16.938 44.507 1.00 56.59 317 GLY A C 1
ATOM 2410 O O . GLY A 1 317 ? -28.044 -17.884 44.879 1.00 56.59 317 GLY A O 1
ATOM 2411 N N . GLY A 1 318 ? -26.412 -16.394 45.277 1.00 55.34 318 GLY A N 1
ATOM 2412 C CA . GLY A 1 318 ? -26.072 -16.864 46.620 1.00 55.34 318 GLY A CA 1
ATOM 2413 C C . GLY A 1 318 ? -27.237 -16.759 47.601 1.00 55.34 318 GLY A C 1
ATOM 2414 O O . GLY A 1 318 ? -27.544 -17.728 48.285 1.00 55.34 318 GLY A O 1
ATOM 2415 N N . SER A 1 319 ? -27.960 -15.635 47.618 1.00 53.06 319 SER A N 1
ATOM 2416 C CA . SER A 1 319 ? -29.129 -15.474 48.501 1.00 53.06 319 SER A CA 1
ATOM 2417 C C . SER A 1 319 ? -30.319 -16.364 48.113 1.00 53.06 319 SER A C 1
ATOM 2419 O O . SER A 1 319 ? -31.052 -16.813 48.994 1.00 53.06 319 SER A O 1
ATOM 2421 N N . VAL A 1 320 ? -30.496 -16.682 46.826 1.00 57.38 320 VAL A N 1
ATOM 2422 C CA . VAL A 1 320 ? -31.502 -17.652 46.360 1.00 57.38 320 VAL A CA 1
ATOM 2423 C C . VAL A 1 320 ? -31.127 -19.079 46.765 1.00 57.38 320 VAL A C 1
ATOM 2425 O O . VAL A 1 320 ? -31.983 -19.800 47.272 1.00 57.38 320 VAL A O 1
ATOM 2428 N N . VAL A 1 321 ? -29.856 -19.472 46.629 1.00 57.69 321 VAL A N 1
ATOM 2429 C CA . VAL A 1 321 ? -29.360 -20.781 47.096 1.00 57.69 321 VAL A CA 1
ATOM 2430 C C . VAL A 1 321 ? -29.489 -20.900 48.615 1.00 57.69 321 VAL A C 1
ATOM 2432 O O . VAL A 1 321 ? -29.968 -21.913 49.113 1.00 57.69 321 VAL A O 1
ATOM 2435 N N . GLN A 1 322 ? -29.146 -19.851 49.361 1.00 53.66 322 GLN A N 1
ATOM 2436 C CA . GLN A 1 322 ? -29.237 -19.843 50.820 1.00 53.66 322 GLN A CA 1
ATOM 2437 C C . GLN A 1 322 ? -30.696 -19.898 51.301 1.00 53.66 322 GLN A C 1
ATOM 2439 O O . GLN A 1 322 ? -30.998 -20.630 52.240 1.00 53.66 322 GLN A O 1
ATOM 2444 N N . ARG A 1 323 ? -31.631 -19.219 50.615 1.00 52.25 323 ARG A N 1
ATOM 2445 C CA . ARG A 1 323 ? -33.074 -19.382 50.867 1.00 52.25 323 ARG A CA 1
ATOM 2446 C C . ARG A 1 323 ? -33.547 -20.802 50.564 1.00 52.25 323 ARG A C 1
ATOM 2448 O O . ARG A 1 323 ? -34.202 -21.383 51.417 1.00 52.25 323 ARG A O 1
ATOM 2455 N N . LEU A 1 324 ? -33.176 -21.383 49.422 1.00 54.72 324 LEU A N 1
ATOM 2456 C CA . LEU A 1 324 ? -33.542 -22.759 49.052 1.00 54.72 324 LEU A CA 1
ATOM 2457 C C . LEU A 1 324 ? -33.009 -23.804 50.042 1.00 54.72 324 LEU A C 1
ATOM 2459 O O . LEU A 1 324 ? -33.731 -24.738 50.381 1.00 54.72 324 LEU A O 1
ATOM 2463 N N . VAL A 1 325 ? -31.789 -23.631 50.555 1.00 57.59 325 VAL A N 1
ATOM 2464 C CA . VAL A 1 325 ? -31.212 -24.510 51.586 1.00 57.59 325 VAL A CA 1
ATOM 2465 C C . VAL A 1 325 ? -31.974 -24.380 52.907 1.00 57.59 325 VAL A C 1
ATOM 2467 O O . VAL A 1 325 ? -32.317 -25.394 53.511 1.00 57.59 325 VAL A O 1
ATOM 2470 N N . VAL A 1 326 ? -32.315 -23.159 53.332 1.00 57.84 326 VAL A N 1
ATOM 2471 C CA . VAL A 1 326 ? -33.093 -22.929 54.563 1.00 57.84 326 VAL A CA 1
ATOM 2472 C C . VAL A 1 326 ? -34.527 -23.463 54.435 1.00 57.84 326 VAL A C 1
ATOM 2474 O O . VAL A 1 326 ? -35.033 -24.085 55.367 1.00 57.84 326 VAL A O 1
ATOM 2477 N N . THR A 1 327 ? -35.179 -23.294 53.279 1.00 56.12 327 THR A N 1
ATOM 2478 C CA . THR A 1 327 ? -36.536 -23.828 53.045 1.00 56.12 327 THR A CA 1
ATOM 2479 C C . THR A 1 327 ? -36.531 -25.359 52.915 1.00 56.12 327 THR A C 1
ATOM 2481 O O . THR A 1 327 ? -37.413 -26.021 53.453 1.00 56.12 327 THR A O 1
ATOM 2484 N N . GLY A 1 328 ? -35.503 -25.942 52.286 1.00 53.09 328 GLY A N 1
ATOM 2485 C CA . GLY A 1 328 ? -35.336 -27.396 52.174 1.00 53.09 328 GLY A CA 1
ATOM 2486 C C . GLY A 1 328 ? -34.997 -28.095 53.498 1.00 53.09 328 GLY A C 1
ATOM 2487 O O . GLY A 1 328 ? -35.413 -29.232 53.712 1.00 53.09 328 GLY A O 1
ATOM 2488 N N . LEU A 1 329 ? -34.291 -27.420 54.413 1.00 51.12 329 LEU A N 1
ATOM 2489 C CA . LEU A 1 329 ? -34.041 -27.910 55.776 1.00 51.12 329 LEU A CA 1
ATOM 2490 C C . LEU A 1 329 ? -35.285 -27.807 56.670 1.00 51.12 329 LEU A C 1
ATOM 2492 O O . LEU A 1 329 ? -35.545 -28.719 57.449 1.00 51.12 329 LEU A O 1
ATOM 2496 N N . SER A 1 330 ? -36.095 -26.756 56.513 1.00 50.75 330 SER A N 1
ATOM 2497 C CA . SER A 1 330 ? -37.370 -26.600 57.230 1.00 50.75 330 SER A CA 1
ATOM 2498 C C . SER A 1 330 ? -38.385 -27.696 56.882 1.00 50.75 330 SER A C 1
ATOM 2500 O O . SER A 1 330 ? -39.102 -28.156 57.767 1.00 50.75 330 SER A O 1
ATOM 2502 N N . GLN A 1 331 ? -38.425 -28.159 55.630 1.00 49.34 331 GLN A N 1
ATOM 2503 C CA . GLN A 1 331 ? -39.330 -29.235 55.207 1.00 49.34 331 GLN A CA 1
ATOM 2504 C C . GLN A 1 331 ? -38.911 -30.633 55.690 1.00 49.34 331 GLN A C 1
ATOM 2506 O O . GLN A 1 331 ? -39.751 -31.525 55.749 1.00 49.34 331 GLN A O 1
ATOM 2511 N N . ARG A 1 332 ? -37.638 -30.838 56.052 1.00 49.59 332 ARG A N 1
ATOM 2512 C CA . ARG A 1 332 ? -37.129 -32.127 56.559 1.00 49.59 332 ARG A CA 1
ATOM 2513 C C . ARG A 1 332 ? -37.219 -32.290 58.079 1.00 49.59 332 ARG A C 1
ATOM 2515 O O . ARG A 1 332 ? -36.899 -33.361 58.570 1.00 49.59 332 ARG A O 1
ATOM 2522 N N . LEU A 1 333 ? -37.635 -31.256 58.808 1.00 46.72 333 LEU A N 1
ATOM 2523 C CA . LEU A 1 333 ? -37.767 -31.263 60.272 1.00 46.72 333 LEU A CA 1
ATOM 2524 C C . LEU A 1 333 ? -39.226 -31.413 60.755 1.00 46.72 333 LEU A C 1
ATOM 2526 O O . LEU A 1 333 ? -39.475 -31.327 61.952 1.00 46.72 333 LEU A O 1
ATOM 2530 N N . ILE A 1 334 ? -40.182 -31.618 59.837 1.00 49.69 334 ILE A N 1
ATOM 2531 C CA . ILE A 1 334 ? -41.630 -31.767 60.123 1.00 49.69 334 ILE A CA 1
ATOM 2532 C C . ILE A 1 334 ? -42.149 -33.184 59.755 1.00 49.69 334 ILE A C 1
ATOM 2534 O O . ILE A 1 334 ? -43.344 -33.454 59.829 1.00 49.69 334 ILE A O 1
ATOM 2538 N N . LEU A 1 335 ? -41.261 -34.116 59.399 1.00 40.44 335 LEU A N 1
ATOM 2539 C CA . LEU A 1 335 ? -41.555 -35.547 59.219 1.00 40.44 335 LEU A CA 1
ATOM 2540 C C . LEU A 1 335 ? -40.697 -36.359 60.187 1.00 40.44 335 LEU A C 1
ATOM 2542 O O . LEU A 1 335 ? -41.231 -37.346 60.733 1.00 40.44 335 LEU A O 1
#

Foldseek 3Di:
DLCVVLVVQLPDDLPCVPPPVSVVSVVVVVCVVVVLCCCLPPPDPDRLDDVVLVPDPLLVLLLQLLLLLLLLVLLLPLCVLLLCVQQVVDDSVLSVVLLVLLVVLLVVLLVVLVVVCVPPLWLLVLLLQLLVLLLVLLCQLLVQLDLPPPDSRPSVSSSVSSSSNSNSNSSNNNSSLVSSLLVDAPVCNVSSNVSSVVSNVNSSSNNSSNSSSLCSNQLLVQLCVQADPVCNVCSVVCSNDSVVLVVDDPPDSRSSSNSSSSSVSSSVSSVVSSVSSVVSNVSSVVDDIDRSVVSVVVNVVVVVVVVVVVVVVVVVVVVVVVVVVVVVVVVVVVD

Sequence (335 aa):
MTLLPLSITGRRNTDRWTESSSIVLLVVGVLTFVGFLVWDGRYAKKPIVPFRVIKNRNVILACASVCMIAMSDSTYRTLASSFLQVAGGYSPGHAVRIDNSRRVALNLGGLVIGLAIRFVKHTKPFIILGFLMVTLANGLPIYFTNIDGARVANEAALTTGQVLLGLGRGFAQVPLQVSLQAAVPNHEIGIATAMFLSSSGFGANVGNSVGGALWNTFLPRRLLSNLPESDKANSTAIFRSIVTAQSYKLGTPTRDAINLSYRSTQQTIAIGSLSLSIPLLLMMFFFQNVKLEDEDQKRNLLAEEQLAAAGQKITRGGSVVQRLVVTGLSQRLIL

pLDDT: mean 70.7, std 12.22, range [40.09, 89.38]

Secondary structure (DSSP, 8-state):
-TTHHHHHHTTT-TTGGGSHHHHHHHHHHHHHHHHHHHHHHHT-SS-SS-HHHHHSHHHHHHHHHHHHHHHHHHHHHHHHHHHHHHTS---HHHHHHHHHHHHHHHHHHHHHHHHHHHHH-B-HHHHHHHHHHHHHHHHHHHHHS-TTSS----HHHHHHHHHHHHHHHHHHHHHHHHHHHHTS-TTTHHHHHHHHHHHHHHHHHHHHHHHHHHHHHHHHHHHHHHS-TTTGGGHHHHHH-HHHHHTSPTTSHHHHHHHHHHHHHHHHHHHHHHHHHHHHHHHHHH----BHHHHHHHHHHHHHHHHHHHHHHHHHHHHHHHHHHHHHHHHTS--